Protein AF-0000000087617728 (afdb_homodimer)

Organism: Neolamprologus brichardi (NCBI:txid32507)

Secondary structure (DSSP, 8-state):
-----EEE-GGGGB-TTT-SB-SSEEE-TTS-EEEHHHHHHHHHHHGGGT-EE-TTT--EESSPPPP-B-HHHHHHHHHHHHHHHHHHHHH-/-----EEE-GGGGB-TTT-SB-SSEEE-TTS-EEEHHHHHHHHHHHGGGT--B-TTT--B-SSPPPP-B-HHHHHHHHHHHHHHHHHHHHH-

Structure (mmCIF, N/CA/C/O backbone):
data_AF-0000000087617728-model_v1
#
loop_
_entity.id
_entity.type
_entity.pdbx_description
1 polymer 'RING-type domain-containing protein'
#
loop_
_atom_site.group_PDB
_atom_site.id
_atom_site.type_symbol
_atom_site.label_atom_id
_atom_site.label_alt_id
_atom_site.label_comp_id
_atom_site.label_asym_id
_atom_site.label_entity_id
_atom_site.label_seq_id
_atom_site.pdbx_PDB_ins_code
_atom_site.Cartn_x
_atom_site.Cartn_y
_atom_site.Cartn_z
_atom_site.occupancy
_atom_site.B_iso_or_equiv
_atom_site.auth_seq_id
_atom_site.auth_comp_id
_atom_site.auth_asym_id
_atom_site.auth_atom_id
_atom_site.pdbx_PDB_model_num
ATOM 1 N N . MET A 1 1 ? 15.312 21.703 10.016 1 32.84 1 MET A N 1
ATOM 2 C CA . MET A 1 1 ? 14.797 20.891 8.922 1 32.84 1 MET A CA 1
ATOM 3 C C . MET A 1 1 ? 13.273 20.844 8.945 1 32.84 1 MET A C 1
ATOM 5 O O . MET A 1 1 ? 12.672 20.516 9.977 1 32.84 1 MET A O 1
ATOM 9 N N . ALA A 1 2 ? 12.539 21.703 8.367 1 41.84 2 ALA A N 1
ATOM 10 C CA . ALA A 1 2 ? 11.109 21.969 8.477 1 41.84 2 ALA A CA 1
ATOM 11 C C . ALA A 1 2 ? 10.305 20.672 8.477 1 41.84 2 ALA A C 1
ATOM 13 O O . ALA A 1 2 ? 10.656 19.719 7.789 1 41.84 2 ALA A O 1
ATOM 14 N N . ASP A 1 3 ? 9.57 20.453 9.562 1 47.25 3 ASP A N 1
ATOM 15 C CA . ASP A 1 3 ? 8.719 19.312 9.891 1 47.25 3 ASP A CA 1
ATOM 16 C C . ASP A 1 3 ? 7.82 18.938 8.711 1 47.25 3 ASP A C 1
ATOM 18 O O . ASP A 1 3 ? 6.914 19.703 8.359 1 47.25 3 ASP A O 1
ATOM 22 N N . LYS A 1 4 ? 8.508 18.547 7.531 1 52.53 4 LYS A N 1
ATOM 23 C CA . LYS A 1 4 ? 8.016 18.172 6.207 1 52.53 4 LYS A CA 1
ATOM 24 C C . LYS A 1 4 ? 6.891 17.141 6.301 1 52.53 4 LYS A C 1
ATOM 26 O O . LYS A 1 4 ? 6.977 16.078 5.703 1 52.53 4 LYS A O 1
ATOM 31 N N . GLY A 1 5 ? 6.18 17.297 7.434 1 57.06 5 GLY A N 1
ATOM 32 C CA . GLY A 1 5 ? 5.105 16.312 7.5 1 57.06 5 GLY A CA 1
ATOM 33 C C . GLY A 1 5 ? 4.105 16.438 6.367 1 57.06 5 GLY A C 1
ATOM 34 O O . GLY A 1 5 ? 3.994 17.5 5.754 1 57.06 5 GLY A O 1
ATOM 35 N N . ILE A 1 6 ? 3.971 15.398 5.621 1 59.03 6 ILE A N 1
ATOM 36 C CA . ILE A 1 6 ? 2.934 15.328 4.594 1 59.03 6 ILE A CA 1
ATOM 37 C C . ILE A 1 6 ? 1.557 15.344 5.254 1 59.03 6 ILE A C 1
ATOM 39 O O . ILE A 1 6 ? 1.319 14.617 6.223 1 59.03 6 ILE A O 1
ATOM 43 N N . GLN A 1 7 ? 0.844 16.469 5.098 1 64.38 7 GLN A N 1
ATOM 44 C CA . GLN A 1 7 ? -0.547 16.469 5.539 1 64.38 7 GLN A 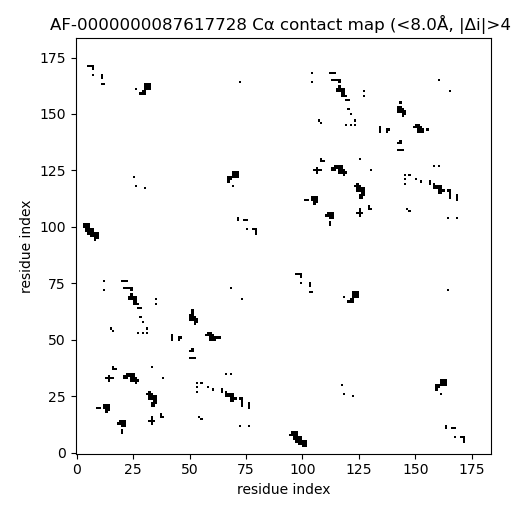CA 1
ATOM 45 C C . GLN A 1 7 ? -1.42 15.641 4.598 1 64.38 7 GLN A C 1
ATOM 47 O O . GLN A 1 7 ? -1.508 15.938 3.404 1 64.38 7 GLN A O 1
ATOM 52 N N . LEU A 1 8 ? -1.698 14.484 4.988 1 67.69 8 LEU A N 1
ATOM 53 C CA . LEU A 1 8 ? -2.531 13.656 4.125 1 67.69 8 LEU A CA 1
ATOM 54 C C . LEU A 1 8 ? -3.998 13.75 4.527 1 67.69 8 LEU A C 1
ATOM 56 O O . LEU A 1 8 ? -4.312 13.883 5.715 1 67.69 8 LEU A O 1
ATOM 60 N N . ALA A 1 9 ? -4.789 13.875 3.428 1 63.84 9 ALA A N 1
ATOM 61 C CA . ALA A 1 9 ? -6.23 13.805 3.662 1 63.84 9 ALA A CA 1
ATOM 62 C C . ALA A 1 9 ? -6.633 12.445 4.223 1 63.84 9 ALA A C 1
ATOM 64 O O . ALA A 1 9 ? -6.195 11.406 3.723 1 63.84 9 ALA A O 1
ATOM 65 N N . GLY A 1 10 ? -7.266 12.414 5.328 1 63.62 10 GLY A N 1
ATOM 66 C CA . GLY A 1 10 ? -7.73 11.227 6.023 1 63.62 10 GLY A CA 1
ATOM 67 C C . GLY A 1 10 ? -8.438 10.242 5.109 1 63.62 10 GLY A C 1
ATOM 68 O O . GLY A 1 10 ? -8.367 9.031 5.32 1 63.62 10 GLY A O 1
ATOM 69 N N . GLU A 1 11 ? -8.961 10.734 4.035 1 78.5 11 GLU A N 1
ATOM 70 C CA . GLU A 1 11 ? -9.758 9.906 3.137 1 78.5 11 GLU A CA 1
ATOM 71 C C . GLU A 1 11 ? -8.875 9.055 2.234 1 78.5 11 GLU A C 1
ATOM 73 O O . GLU A 1 11 ? -9.328 8.055 1.665 1 78.5 11 GLU A O 1
ATOM 78 N N . THR A 1 12 ? -7.672 9.344 2.295 1 87.5 12 THR A N 1
ATOM 79 C CA . THR A 1 12 ? -6.789 8.664 1.355 1 87.5 12 THR A CA 1
ATOM 80 C C . THR A 1 12 ? -6.375 7.301 1.897 1 87.5 12 THR A C 1
ATOM 82 O O . THR A 1 12 ? -6.016 6.402 1.13 1 87.5 12 THR A O 1
ATOM 85 N N . ILE A 1 13 ? -6.504 7.133 3.184 1 92.75 13 ILE A N 1
ATOM 86 C CA . ILE A 1 13 ? -6.094 5.863 3.775 1 92.75 13 ILE A CA 1
ATOM 87 C C . ILE A 1 13 ? -7.301 5.172 4.406 1 92.75 13 ILE A C 1
ATOM 89 O O . ILE A 1 13 ? -7.211 4.648 5.52 1 92.75 13 ILE A O 1
ATOM 93 N N . SER A 1 14 ? -8.367 5.207 3.703 1 95.12 14 SER A N 1
ATOM 94 C CA . SER A 1 14 ? -9.609 4.602 4.168 1 95.12 14 SER A CA 1
ATOM 95 C C . SER A 1 14 ? -9.945 3.344 3.369 1 95.12 14 SER A C 1
ATOM 97 O O . SER A 1 14 ? -9.602 3.24 2.189 1 95.12 14 SER A O 1
ATOM 99 N N . CYS A 1 15 ? -10.578 2.459 3.994 1 97.88 15 CYS A N 1
ATOM 100 C CA . CYS A 1 15 ? -11.086 1.244 3.363 1 97.88 15 CYS A CA 1
ATOM 101 C C . CYS A 1 15 ? -12.375 1.52 2.604 1 97.88 15 CYS A C 1
ATOM 103 O O . CYS A 1 15 ? -13.32 2.076 3.164 1 97.88 15 CYS A O 1
ATOM 105 N N . SER A 1 16 ? -12.477 1.027 1.42 1 97.81 16 SER A N 1
ATOM 106 C CA . SER A 1 16 ? -13.641 1.313 0.587 1 97.81 16 SER A CA 1
ATOM 107 C C . SER A 1 16 ? -14.828 0.446 0.982 1 97.81 16 SER A C 1
ATOM 109 O O . SER A 1 16 ? -15.945 0.659 0.504 1 97.81 16 SER A O 1
ATOM 111 N N . ILE A 1 17 ? -14.602 -0.5 1.818 1 98.25 17 ILE A N 1
ATOM 112 C CA . ILE A 1 17 ? -15.664 -1.412 2.217 1 98.25 17 ILE A CA 1
ATOM 113 C C . ILE A 1 17 ? -16.328 -0.905 3.496 1 98.25 17 ILE A C 1
ATOM 115 O O . ILE A 1 17 ? -17.547 -0.728 3.543 1 98.25 17 ILE A O 1
ATOM 119 N N . CYS A 1 18 ? -15.555 -0.646 4.504 1 98.19 18 CYS A N 1
ATOM 120 C CA . CYS A 1 18 ? -16.125 -0.233 5.781 1 98.19 18 CYS A CA 1
ATOM 121 C C . CYS A 1 18 ? -16.125 1.285 5.914 1 98.19 18 CYS A C 1
ATOM 123 O O . CYS A 1 18 ? -16.781 1.836 6.801 1 98.19 18 CYS A O 1
ATOM 125 N N . LEU A 1 19 ? -15.312 1.982 5.219 1 96.5 19 LEU A N 1
ATOM 126 C CA . LEU A 1 19 ? -15.227 3.436 5.113 1 96.5 19 LEU A CA 1
ATOM 127 C C . LEU A 1 19 ? -14.516 4.027 6.324 1 96.5 19 LEU A C 1
ATOM 129 O O . LEU A 1 19 ? -14.539 5.242 6.531 1 96.5 19 LEU A O 1
ATOM 133 N N . ASP A 1 20 ? -13.82 3.221 7.074 1 95.38 20 ASP A N 1
ATOM 134 C CA . ASP A 1 20 ? -12.945 3.656 8.156 1 95.38 20 ASP A CA 1
ATOM 135 C C . ASP A 1 20 ? -11.484 3.656 7.719 1 95.38 20 ASP A C 1
ATOM 137 O O . ASP A 1 20 ? -11.164 3.229 6.609 1 95.38 20 ASP A O 1
ATOM 141 N N . PHE A 1 21 ? -10.664 4.16 8.648 1 93.56 21 PHE A N 1
ATOM 142 C CA . PHE A 1 21 ? -9.227 4.023 8.406 1 93.56 21 PHE A CA 1
ATOM 143 C C . PHE A 1 21 ? -8.828 2.553 8.359 1 93.56 21 PHE A C 1
ATOM 145 O O . PHE A 1 21 ? -9.375 1.731 9.102 1 93.56 21 PHE A O 1
ATOM 152 N N . LEU A 1 22 ? -7.875 2.309 7.543 1 97 22 LEU A N 1
ATOM 153 C CA . LEU A 1 22 ? -7.438 0.935 7.328 1 97 22 LEU A CA 1
ATOM 154 C C . LEU A 1 22 ? -7.039 0.276 8.641 1 97 22 LEU A C 1
ATOM 156 O O . LEU A 1 22 ? -6.355 0.889 9.469 1 97 22 LEU A O 1
ATOM 160 N N . LYS A 1 23 ? -7.523 -0.957 8.828 1 97.62 23 LYS A N 1
ATOM 161 C CA . LYS A 1 23 ? -7.109 -1.827 9.922 1 97.62 23 LYS A CA 1
ATOM 162 C C . LYS A 1 23 ? -6.445 -3.096 9.398 1 97.62 23 LYS A C 1
ATOM 164 O O . LYS A 1 23 ? -7.059 -3.863 8.656 1 97.62 23 LYS A O 1
ATOM 169 N N . ASP A 1 24 ? -5.168 -3.232 9.781 1 98.44 24 ASP A N 1
ATOM 170 C CA . ASP A 1 24 ? -4.398 -4.355 9.25 1 98.44 24 ASP A CA 1
ATOM 171 C C . ASP A 1 24 ? -4.465 -4.398 7.727 1 98.44 24 ASP A C 1
ATOM 173 O O . ASP A 1 24 ? -4.98 -5.355 7.148 1 98.44 24 ASP A O 1
ATOM 177 N N . PRO A 1 25 ? -3.924 -3.396 7.125 1 98.81 25 PRO A N 1
ATOM 178 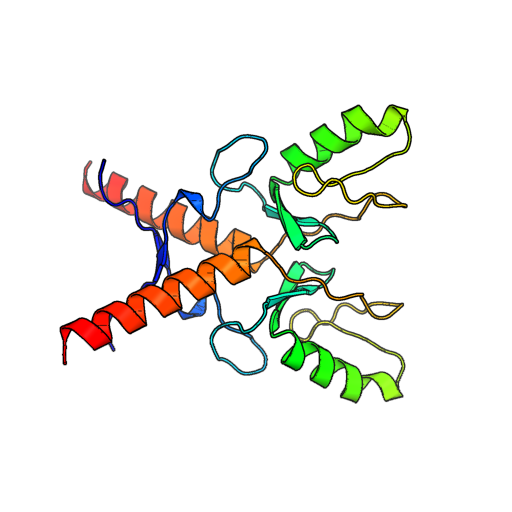C CA . PRO A 1 25 ? -4.156 -3.211 5.691 1 98.81 25 PRO A CA 1
ATOM 179 C C . PRO A 1 25 ? -3.473 -4.281 4.84 1 98.81 25 PRO A C 1
ATOM 181 O O . PRO A 1 25 ? -2.357 -4.703 5.152 1 98.81 25 PRO A O 1
ATOM 184 N N . VAL A 1 26 ? -4.148 -4.707 3.762 1 98.94 26 VAL A N 1
ATOM 185 C CA . VAL A 1 26 ? -3.629 -5.609 2.74 1 98.94 26 VAL A CA 1
ATOM 186 C C . VAL A 1 26 ? -3.881 -5.023 1.353 1 98.94 26 VAL A C 1
ATOM 188 O O . VAL A 1 26 ? -4.84 -4.273 1.154 1 98.94 26 VAL A O 1
ATOM 191 N N . THR A 1 27 ? -2.971 -5.297 0.457 1 98.81 27 THR A N 1
ATOM 192 C CA . THR A 1 27 ? -3.117 -4.934 -0.948 1 98.81 27 THR A CA 1
ATOM 193 C C . THR A 1 27 ? -3.291 -6.176 -1.814 1 98.81 27 THR A C 1
ATOM 195 O O . THR A 1 27 ? -2.502 -7.121 -1.722 1 98.81 27 THR A O 1
ATOM 198 N N . ILE A 1 28 ? -4.328 -6.164 -2.598 1 98.56 28 ILE A N 1
ATOM 199 C CA . ILE A 1 28 ? -4.594 -7.355 -3.398 1 98.56 28 ILE A CA 1
ATOM 200 C C . ILE A 1 28 ? -3.957 -7.199 -4.777 1 98.56 28 ILE A C 1
ATOM 202 O O . ILE A 1 28 ? -3.453 -6.129 -5.121 1 98.56 28 ILE A O 1
ATOM 206 N N . PRO A 1 29 ? -3.951 -8.18 -5.625 1 97.69 29 PRO A N 1
ATOM 207 C CA . PRO A 1 29 ? -3.07 -8.227 -6.797 1 97.69 29 PRO A CA 1
ATOM 208 C C . PRO A 1 29 ? -3.369 -7.113 -7.801 1 97.69 29 PRO A C 1
ATOM 210 O O . PRO A 1 29 ? -2.498 -6.734 -8.586 1 97.69 29 PRO A O 1
ATOM 213 N N . CYS A 1 30 ? -4.531 -6.543 -7.754 1 98.44 30 CYS A N 1
ATOM 214 C CA . CYS A 1 30 ? -4.863 -5.48 -8.695 1 98.44 30 CYS A CA 1
ATOM 215 C C . CYS A 1 30 ? -4.312 -4.141 -8.219 1 98.44 30 CYS A C 1
ATOM 217 O O . CYS A 1 30 ? -4.375 -3.146 -8.953 1 98.44 30 CYS A O 1
ATOM 219 N N . GLY A 1 31 ? -3.855 -4.059 -6.953 1 98.69 31 GLY A N 1
ATOM 220 C CA . GLY A 1 31 ? -3.246 -2.832 -6.469 1 98.69 31 GLY A CA 1
ATOM 221 C C . GLY A 1 31 ? -4.117 -2.088 -5.473 1 98.69 31 GLY A C 1
ATOM 222 O O . GLY A 1 31 ? -3.656 -1.147 -4.82 1 98.69 31 GLY A O 1
ATOM 223 N N . HIS A 1 32 ? -5.352 -2.494 -5.242 1 98.69 32 HIS A N 1
ATOM 224 C CA . HIS A 1 32 ? -6.234 -1.856 -4.27 1 98.69 32 HIS A CA 1
ATOM 225 C C . HIS A 1 32 ? -6.016 -2.426 -2.871 1 98.69 32 HIS A C 1
ATOM 227 O O . HIS A 1 32 ? -5.684 -3.602 -2.721 1 98.69 32 HIS A O 1
ATOM 233 N N . SER A 1 33 ? -6.273 -1.602 -1.847 1 98.75 33 SER A N 1
ATOM 234 C CA . SER A 1 33 ? -6.012 -1.997 -0.467 1 98.75 33 SER A CA 1
ATOM 235 C C . SER A 1 33 ? -7.277 -1.934 0.378 1 98.75 33 SER A C 1
ATOM 237 O O . SER A 1 33 ? -8.125 -1.066 0.167 1 98.75 33 SER A O 1
ATOM 239 N N . TYR A 1 34 ? -7.355 -2.805 1.317 1 98.81 34 TYR A N 1
ATOM 240 C CA . TYR A 1 34 ? -8.492 -2.945 2.223 1 98.81 34 TYR A CA 1
ATOM 241 C C . TYR A 1 34 ? -8.031 -3.383 3.609 1 98.81 34 TYR A C 1
ATOM 243 O O . TYR A 1 34 ? -6.891 -3.824 3.781 1 98.81 34 TYR A O 1
ATOM 251 N N . CYS A 1 35 ? -8.961 -3.25 4.559 1 98.81 35 CYS A N 1
ATOM 252 C CA . CYS A 1 35 ? -8.758 -4.012 5.785 1 98.81 35 CYS A CA 1
ATOM 253 C C . CYS A 1 35 ? -8.695 -5.508 5.492 1 98.81 35 CYS A C 1
ATOM 255 O O . CYS A 1 35 ? -9.438 -6.012 4.652 1 98.81 35 CYS A O 1
ATOM 257 N N . ARG A 1 36 ? -7.898 -6.137 6.223 1 98.88 36 ARG A N 1
ATOM 258 C CA . ARG A 1 36 ? -7.801 -7.582 6.051 1 98.88 36 ARG A CA 1
ATOM 259 C C . ARG A 1 36 ? -9.164 -8.25 6.23 1 98.88 36 ARG A C 1
ATOM 261 O O . ARG A 1 36 ? -9.602 -9.023 5.379 1 98.88 36 ARG A O 1
ATOM 268 N N . ASN A 1 37 ? -9.812 -7.918 7.246 1 98.75 37 ASN A N 1
ATOM 269 C CA . ASN A 1 37 ? -11.07 -8.594 7.559 1 98.75 37 ASN A CA 1
ATOM 270 C C . ASN A 1 37 ? -12.172 -8.195 6.578 1 98.75 37 ASN A C 1
ATOM 272 O O . ASN A 1 37 ? -13.047 -9.008 6.258 1 98.75 37 ASN A O 1
ATOM 276 N N . CYS A 1 38 ? -12.195 -7.004 6.109 1 98.69 38 CYS A N 1
ATOM 277 C CA . CYS A 1 38 ? -13.195 -6.559 5.148 1 98.69 38 CYS A CA 1
ATOM 278 C C . CYS A 1 38 ? -13.102 -7.348 3.852 1 98.69 38 CYS A C 1
ATOM 280 O O . CYS A 1 38 ? -14.109 -7.863 3.357 1 98.69 38 CYS A O 1
ATOM 282 N N . ILE A 1 39 ? -11.914 -7.496 3.326 1 98.56 39 ILE A N 1
ATOM 283 C CA . ILE A 1 39 ? -11.773 -8.18 2.045 1 98.56 39 ILE A CA 1
ATOM 284 C C . ILE A 1 39 ? -12 -9.68 2.229 1 98.56 39 ILE A C 1
ATOM 286 O O . ILE A 1 39 ? -12.547 -10.344 1.344 1 98.56 39 ILE A O 1
ATOM 290 N N . LYS A 1 40 ? -11.562 -10.195 3.324 1 97.81 40 LYS A N 1
ATOM 291 C CA . LYS A 1 40 ? -11.828 -11.602 3.607 1 97.81 40 LYS A CA 1
ATOM 292 C C . LYS A 1 40 ? -13.336 -11.875 3.629 1 97.81 40 LYS A C 1
ATOM 294 O O . LYS A 1 40 ? -13.805 -12.82 2.994 1 97.81 40 LYS A O 1
ATOM 299 N N . SER A 1 41 ? -14.055 -11.047 4.355 1 96.75 41 SER A N 1
ATOM 300 C CA . SER A 1 41 ? -15.5 -11.211 4.457 1 96.75 41 SER A CA 1
ATOM 301 C C . SER A 1 41 ? -16.172 -11.062 3.096 1 96.75 41 SER A C 1
ATOM 303 O O . SER A 1 41 ? -17.078 -11.82 2.762 1 96.75 41 SER A O 1
ATOM 305 N N . PHE A 1 42 ? -15.75 -10.062 2.381 1 97.25 42 PHE A N 1
ATOM 306 C CA . PHE A 1 42 ? -16.297 -9.828 1.046 1 97.25 42 PHE A CA 1
ATOM 307 C C . PHE A 1 42 ? -16.125 -11.062 0.172 1 97.25 42 PHE A C 1
ATOM 309 O O . PHE A 1 42 ? -17.078 -11.516 -0.466 1 97.25 42 PHE A O 1
ATOM 316 N N . TRP A 1 43 ? -14.938 -11.688 0.149 1 96.88 43 TRP A N 1
ATOM 317 C CA . TRP A 1 43 ? -14.633 -12.852 -0.674 1 96.88 43 TRP A CA 1
ATOM 318 C C . TRP A 1 43 ? -15.359 -14.094 -0.153 1 96.88 43 TRP A C 1
ATOM 320 O O . TRP A 1 43 ? -15.727 -14.977 -0.93 1 96.88 43 TRP A O 1
ATOM 330 N N . ASP A 1 44 ? -15.484 -14.219 1.16 1 94.88 44 ASP A N 1
ATOM 331 C CA . ASP A 1 44 ? -16.219 -15.344 1.741 1 94.88 44 ASP A CA 1
ATOM 332 C C . ASP A 1 44 ? -17.656 -15.367 1.256 1 94.88 44 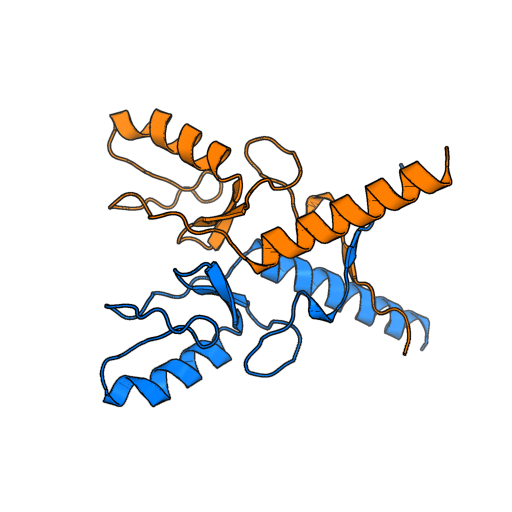ASP A C 1
ATOM 334 O O . ASP A 1 44 ? -18.234 -16.438 1.019 1 94.88 44 ASP A O 1
ATOM 338 N N . GLU A 1 45 ? -18.203 -14.234 1.034 1 90.31 45 GLU A N 1
ATOM 339 C CA . GLU A 1 45 ? -19.562 -14.117 0.537 1 90.31 45 GLU A CA 1
ATOM 340 C C . GLU A 1 45 ? -19.656 -14.492 -0.939 1 90.31 45 GLU A C 1
ATOM 342 O O . GLU A 1 45 ? -20.625 -15.133 -1.366 1 90.31 45 GLU A O 1
ATOM 347 N N . GLU A 1 46 ? -18.594 -14.227 -1.681 1 82.88 46 GLU A N 1
ATOM 348 C CA . GLU A 1 46 ? -18.531 -14.523 -3.109 1 82.88 46 GLU A CA 1
ATOM 349 C C . GLU A 1 46 ? -18.172 -15.984 -3.355 1 82.88 46 GLU A C 1
ATOM 351 O O . GLU A 1 46 ? -18.484 -16.547 -4.41 1 82.88 46 GLU A O 1
ATOM 356 N N . ASP A 1 47 ? -17.359 -16.531 -2.494 1 70.88 47 ASP A N 1
ATOM 357 C CA . ASP A 1 47 ? -16.766 -17.859 -2.619 1 70.88 47 ASP A CA 1
ATOM 358 C C . ASP A 1 47 ? -17.812 -18.891 -3.078 1 70.88 47 ASP A C 1
ATOM 360 O O . ASP A 1 47 ? -17.484 -19.844 -3.785 1 70.88 47 ASP A O 1
ATOM 364 N N . ARG A 1 48 ? -18.953 -18.719 -2.836 1 69.12 48 ARG A N 1
ATOM 365 C CA . ARG A 1 48 ? -19.969 -19.672 -3.295 1 69.12 48 ARG A CA 1
ATOM 366 C C . ARG A 1 48 ? -19.906 -19.844 -4.809 1 69.12 48 ARG A C 1
ATOM 368 O O . ARG A 1 48 ? -20.219 -20.906 -5.332 1 69.12 48 ARG A O 1
ATOM 375 N N . LYS A 1 49 ? -19.328 -18.938 -5.473 1 70.38 49 LYS A N 1
ATOM 376 C CA . LYS A 1 49 ? -19.25 -18.938 -6.93 1 70.38 49 LYS A CA 1
ATOM 377 C C . LYS A 1 49 ? -17.844 -19.25 -7.418 1 70.38 49 LYS A C 1
ATOM 379 O O . LYS A 1 49 ? -17.594 -19.312 -8.625 1 70.38 49 LYS A O 1
ATOM 384 N N . GLY A 1 50 ? -16.969 -19.359 -6.363 1 76.94 50 GLY A N 1
ATOM 385 C CA . GLY A 1 50 ? -15.586 -19.641 -6.719 1 76.94 50 GLY A CA 1
ATOM 386 C C . GLY A 1 50 ? -14.859 -18.438 -7.285 1 76.94 50 GLY A C 1
ATOM 387 O O . GLY A 1 50 ? -13.805 -18.578 -7.91 1 76.94 50 GLY A O 1
ATOM 388 N N . ILE A 1 51 ? -15.539 -17.375 -7.16 1 86.12 51 ILE A N 1
ATOM 389 C CA . ILE A 1 51 ? -14.938 -16.172 -7.734 1 86.12 51 ILE A CA 1
ATOM 390 C C . ILE A 1 51 ? -14.453 -15.25 -6.617 1 86.12 51 ILE A C 1
ATOM 392 O O . ILE A 1 51 ? -15.102 -15.133 -5.578 1 86.12 51 ILE A O 1
ATOM 396 N N . HIS A 1 52 ? -13.266 -14.672 -6.656 1 95.38 52 HIS A N 1
ATOM 397 C CA . HIS A 1 52 ? -12.703 -13.625 -5.816 1 95.38 52 HIS A CA 1
ATOM 398 C C . HIS A 1 52 ? -12.336 -12.398 -6.641 1 95.38 52 HIS A C 1
ATOM 400 O O . HIS A 1 52 ? -11.422 -12.445 -7.469 1 95.38 52 HIS A O 1
ATOM 406 N N . SER A 1 53 ? -13.117 -11.297 -6.398 1 96.81 53 SER A N 1
ATOM 407 C CA . SER A 1 53 ? -12.914 -10.102 -7.215 1 96.81 53 SER A CA 1
ATOM 408 C C . SER A 1 53 ? -12.57 -8.898 -6.352 1 96.81 53 SER A C 1
ATOM 410 O O . SER A 1 53 ? -12.805 -8.906 -5.141 1 96.81 53 SER A O 1
ATOM 412 N N . CYS A 1 54 ? -11.969 -7.973 -6.906 1 98.31 54 CYS A N 1
ATOM 413 C CA . CYS A 1 54 ? -11.727 -6.707 -6.223 1 98.31 54 CYS A CA 1
ATOM 414 C C . CYS A 1 54 ? -13.008 -5.895 -6.098 1 98.31 54 CYS A C 1
ATOM 416 O O . CYS A 1 54 ? -13.695 -5.652 -7.094 1 98.31 54 CYS A O 1
ATOM 418 N N . PRO A 1 55 ? -13.328 -5.367 -5.004 1 98.06 55 PRO A N 1
ATOM 419 C CA . PRO A 1 55 ? -14.539 -4.574 -4.801 1 98.06 55 PRO A CA 1
ATOM 420 C C . PRO A 1 55 ? -14.547 -3.283 -5.617 1 98.06 55 PRO A C 1
ATOM 422 O O . PRO A 1 55 ? -15.617 -2.752 -5.934 1 98.06 55 PRO A O 1
ATOM 425 N N . GLN A 1 56 ? -13.383 -2.891 -5.949 1 98.38 56 GLN A N 1
ATOM 426 C CA . GLN A 1 56 ? -13.32 -1.576 -6.578 1 98.38 56 GLN A CA 1
ATOM 427 C C . GLN A 1 56 ? -13.234 -1.699 -8.102 1 98.38 56 GLN A C 1
ATOM 429 O O . GLN A 1 56 ? -14.008 -1.062 -8.82 1 98.38 56 GLN A O 1
ATOM 434 N N . CYS A 1 57 ? -12.383 -2.518 -8.672 1 98.31 57 CYS A N 1
ATOM 435 C CA . CYS A 1 57 ? -12.172 -2.549 -10.117 1 98.31 57 CYS A CA 1
ATOM 436 C C . CYS A 1 57 ? -12.797 -3.793 -10.734 1 98.31 57 CYS A C 1
ATOM 438 O O . CYS A 1 57 ? -12.883 -3.908 -11.961 1 98.31 57 CYS A O 1
ATOM 440 N N . ARG A 1 58 ? -13.125 -4.832 -9.938 1 97.25 58 ARG A N 1
ATOM 441 C CA . ARG A 1 58 ? -13.875 -6.035 -10.289 1 97.25 58 ARG A CA 1
ATOM 442 C C . ARG A 1 58 ? -12.977 -7.062 -10.969 1 97.25 58 ARG A C 1
ATOM 444 O O . ARG A 1 58 ? -13.461 -8.07 -11.484 1 97.25 58 ARG A O 1
ATOM 451 N N . LYS A 1 59 ? -11.688 -6.789 -11.039 1 97.56 59 LYS A N 1
ATOM 452 C CA . LYS A 1 59 ? -10.781 -7.832 -11.508 1 97.56 59 LYS A CA 1
ATOM 453 C C . LYS A 1 59 ? -10.922 -9.102 -10.68 1 97.56 59 LYS A C 1
ATOM 455 O O . LYS A 1 59 ? -11.016 -9.039 -9.453 1 97.56 59 LYS A O 1
ATOM 460 N N . THR A 1 60 ? -10.844 -10.273 -11.391 1 95.81 60 THR A N 1
ATOM 461 C CA . THR A 1 60 ? -11.008 -11.555 -10.711 1 95.81 60 THR A CA 1
ATOM 462 C C . THR A 1 60 ? -9.656 -12.219 -10.477 1 95.81 60 THR A C 1
ATOM 464 O O . THR A 1 60 ? -8.703 -11.969 -11.211 1 95.81 60 THR A O 1
ATOM 467 N N . PHE A 1 61 ? -9.633 -12.977 -9.414 1 94.69 61 PHE A N 1
ATOM 468 C CA . PHE A 1 61 ? -8.406 -13.664 -9.016 1 94.69 61 PHE A CA 1
ATOM 469 C C . PHE A 1 61 ? -8.672 -15.148 -8.781 1 94.69 61 PHE A C 1
ATOM 471 O O . PHE A 1 61 ? -9.578 -15.508 -8.031 1 94.69 61 PHE A O 1
ATOM 478 N N . THR A 1 62 ? -7.902 -15.969 -9.469 1 92 62 THR A N 1
ATOM 479 C CA . THR A 1 62 ? -7.922 -17.422 -9.273 1 92 62 THR A CA 1
ATOM 480 C C . THR A 1 62 ? -6.504 -17.969 -9.18 1 92 62 THR A C 1
ATOM 482 O O . THR A 1 62 ? -5.688 -17.75 -10.086 1 92 62 THR A O 1
ATOM 485 N N . PRO A 1 63 ? -6.047 -18.609 -8.109 1 92.25 63 PRO A N 1
ATOM 486 C CA . PRO A 1 63 ? -6.809 -18.875 -6.891 1 92.25 63 PRO A CA 1
ATOM 487 C C . PRO A 1 63 ? -6.969 -17.656 -6.004 1 92.25 63 PRO A C 1
ATOM 489 O O . PRO A 1 63 ? -6.5 -16.562 -6.355 1 92.25 63 PRO A O 1
ATOM 492 N N . ARG A 1 64 ? -7.691 -17.781 -4.875 1 94.56 64 ARG A N 1
ATOM 493 C CA . ARG A 1 64 ? -7.812 -16.734 -3.865 1 94.56 64 ARG A CA 1
ATOM 494 C C . ARG A 1 64 ? -6.445 -16.219 -3.443 1 94.56 64 ARG A C 1
ATOM 496 O O . ARG A 1 64 ? -5.562 -17 -3.08 1 94.56 64 ARG A O 1
ATOM 503 N N . PRO A 1 65 ? -6.305 -14.969 -3.492 1 95.88 65 PRO A N 1
ATOM 504 C CA . PRO A 1 65 ? -4.996 -14.43 -3.117 1 95.88 65 PRO A CA 1
ATOM 505 C C . PRO A 1 65 ? -4.66 -14.664 -1.646 1 95.88 65 PRO A C 1
ATOM 507 O O . PRO A 1 65 ? -5.543 -14.586 -0.788 1 95.88 65 PRO A O 1
ATOM 510 N N . VAL A 1 66 ? -3.379 -14.938 -1.462 1 96.06 66 VAL A N 1
ATOM 511 C CA . VAL A 1 66 ? -2.852 -14.93 -0.102 1 96.06 66 VAL A CA 1
ATOM 512 C C . VAL A 1 66 ? -2.658 -13.48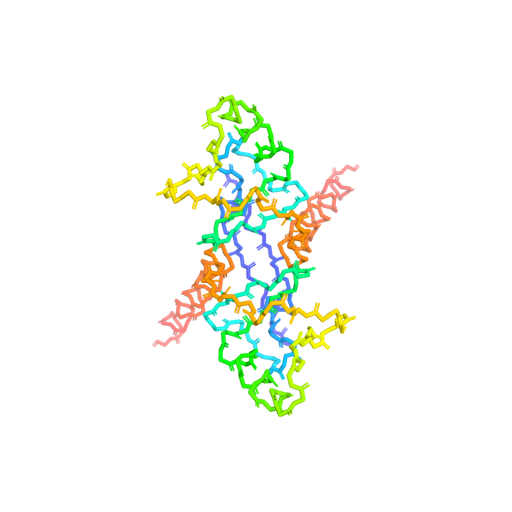4 0.365 1 96.06 66 VAL A C 1
ATOM 514 O O . VAL A 1 66 ? -2.09 -12.664 -0.357 1 96.06 66 VAL A O 1
ATOM 517 N N . LEU A 1 67 ? -3.15 -13.211 1.531 1 98 67 LEU A N 1
ATOM 518 C CA . LEU A 1 67 ? -3.115 -11.844 2.039 1 98 67 LEU A CA 1
ATOM 519 C C . LEU A 1 67 ? -1.947 -11.656 3 1 98 67 LEU A C 1
ATOM 521 O O . LEU A 1 67 ? -1.832 -12.375 3.996 1 98 67 LEU A O 1
ATOM 525 N N . GLU A 1 68 ? -1.092 -10.75 2.656 1 98.56 68 GLU A N 1
ATOM 526 C CA . GLU A 1 68 ? -0.022 -10.297 3.539 1 98.56 68 GLU A CA 1
ATOM 527 C C . GLU A 1 68 ? -0.205 -8.828 3.92 1 98.56 68 GLU A C 1
ATOM 529 O O . GLU A 1 68 ? -0.697 -8.031 3.119 1 98.56 68 GLU A O 1
ATOM 534 N N . LYS A 1 69 ? 0.191 -8.578 5.148 1 98.81 69 LYS A N 1
ATOM 535 C CA . LYS A 1 69 ? 0.102 -7.203 5.629 1 98.81 69 LYS A CA 1
ATOM 536 C C . LYS A 1 69 ? 0.883 -6.254 4.727 1 98.81 69 LYS A C 1
ATOM 538 O O . LYS A 1 69 ? 2.02 -6.543 4.348 1 98.81 69 LYS A O 1
ATOM 543 N N . ASN A 1 70 ? 0.253 -5.172 4.293 1 98.75 70 ASN A N 1
ATOM 544 C CA . ASN A 1 70 ? 0.975 -4.07 3.662 1 98.75 70 ASN A CA 1
ATOM 545 C C . ASN A 1 70 ? 1.743 -3.244 4.691 1 98.75 70 ASN A C 1
ATOM 547 O O . ASN A 1 70 ? 1.161 -2.4 5.375 1 98.75 70 ASN A O 1
ATOM 551 N N . ILE A 1 71 ? 2.951 -3.377 4.742 1 98.38 71 ILE A N 1
ATOM 552 C CA . ILE A 1 71 ? 3.766 -2.902 5.855 1 98.38 71 ILE A CA 1
ATOM 553 C C . ILE A 1 71 ? 3.766 -1.375 5.879 1 98.38 71 ILE A C 1
ATOM 555 O O . ILE A 1 71 ? 3.609 -0.764 6.938 1 98.38 71 ILE A O 1
ATOM 559 N N . MET A 1 72 ? 3.896 -0.753 4.762 1 97.31 72 MET A N 1
ATOM 560 C CA . MET A 1 72 ? 3.982 0.704 4.703 1 97.31 72 MET A CA 1
ATOM 561 C C . MET A 1 72 ? 2.646 1.342 5.066 1 97.31 72 MET A C 1
ATOM 563 O O . MET A 1 72 ? 2.604 2.311 5.828 1 97.31 72 MET A O 1
ATOM 567 N N . LEU A 1 73 ? 1.561 0.81 4.574 1 96.12 73 LEU A N 1
ATOM 568 C CA . LEU A 1 73 ? 0.25 1.352 4.918 1 96.12 73 LEU A CA 1
ATOM 569 C C . LEU A 1 73 ? -0.044 1.168 6.402 1 96.12 73 LEU A C 1
ATOM 571 O O . LEU A 1 73 ? -0.645 2.041 7.031 1 96.12 73 LEU A O 1
ATOM 575 N N . ALA A 1 74 ? 0.329 0.05 6.914 1 96.56 74 ALA A N 1
ATOM 576 C CA . ALA A 1 74 ? 0.146 -0.19 8.344 1 96.56 74 ALA A CA 1
ATOM 577 C C . ALA A 1 74 ? 0.893 0.851 9.172 1 96.56 74 ALA A C 1
ATOM 579 O O . ALA A 1 74 ? 0.359 1.368 10.156 1 96.56 74 ALA A O 1
ATOM 580 N N . ALA A 1 75 ? 2.078 1.139 8.758 1 94.38 75 ALA A N 1
ATOM 581 C CA . ALA A 1 75 ? 2.885 2.127 9.469 1 94.38 75 ALA A CA 1
ATOM 582 C C . ALA A 1 75 ? 2.244 3.51 9.406 1 94.38 75 ALA A C 1
ATOM 584 O O . ALA A 1 75 ? 2.252 4.254 10.383 1 94.38 75 ALA A O 1
ATOM 585 N N . LEU A 1 76 ? 1.734 3.824 8.289 1 91.56 76 LEU A N 1
ATOM 586 C CA . LEU A 1 76 ? 1.096 5.121 8.102 1 91.56 76 LEU A CA 1
ATOM 587 C C . LEU A 1 76 ? -0.125 5.266 9 1 91.56 76 LEU A C 1
ATOM 589 O O . LEU A 1 76 ? -0.317 6.309 9.633 1 91.56 76 LEU A O 1
ATOM 593 N N . VAL A 1 77 ? -0.896 4.25 9.055 1 91.56 77 VAL A N 1
ATOM 594 C CA . VAL A 1 77 ? -2.092 4.281 9.891 1 91.56 77 VAL A CA 1
ATOM 595 C C . VAL A 1 77 ? -1.689 4.383 11.359 1 91.56 77 VAL A C 1
ATOM 597 O O . VAL A 1 77 ? -2.316 5.109 12.133 1 91.56 77 VAL A O 1
ATOM 600 N N . GLU A 1 78 ? -0.712 3.672 11.672 1 90.94 78 GLU A N 1
ATOM 601 C CA . GLU A 1 78 ? -0.236 3.691 13.055 1 90.94 78 GLU A CA 1
ATOM 602 C C . GLU A 1 78 ? 0.261 5.082 13.445 1 90.94 78 GLU A C 1
ATOM 604 O O . GLU A 1 78 ? 0.033 5.531 14.57 1 90.94 78 GLU A O 1
ATOM 609 N N . GLN A 1 79 ? 0.943 5.684 12.609 1 87.19 79 GLN A N 1
ATOM 610 C CA . GLN A 1 79 ? 1.423 7.039 12.867 1 87.19 79 GLN A CA 1
ATOM 611 C C . GLN A 1 79 ? 0.26 7.996 13.117 1 87.19 79 GLN A C 1
ATOM 613 O O . GLN A 1 79 ? 0.324 8.836 14.016 1 87.19 79 GLN A O 1
ATOM 618 N N . ARG A 1 80 ? -0.732 7.852 12.367 1 82.62 80 ARG A N 1
ATOM 619 C CA . ARG A 1 80 ? -1.92 8.68 12.539 1 82.62 80 ARG A CA 1
ATOM 620 C C . ARG A 1 80 ? -2.582 8.422 13.883 1 82.62 80 ARG A C 1
ATOM 622 O O . ARG A 1 80 ? -2.971 9.359 14.586 1 82.62 80 ARG A O 1
ATOM 629 N N . THR A 1 81 ? -2.695 7.23 14.203 1 83.75 81 THR A N 1
ATOM 630 C CA . THR A 1 81 ? -3.328 6.832 15.453 1 83.75 81 THR A CA 1
ATOM 631 C C . THR A 1 81 ? -2.543 7.363 16.641 1 83.75 81 THR A C 1
ATOM 633 O O . THR A 1 81 ? -3.131 7.867 17.609 1 83.75 81 THR A O 1
ATOM 636 N N . ASN A 1 82 ? -1.241 7.328 16.562 1 85.25 82 ASN A N 1
ATOM 637 C CA . ASN A 1 82 ? -0.386 7.789 17.641 1 85.25 82 ASN A CA 1
ATOM 638 C C . ASN A 1 82 ? -0.476 9.305 17.828 1 85.25 82 ASN A C 1
ATOM 640 O O . ASN A 1 82 ? -0.435 9.805 18.953 1 85.25 82 ASN A O 1
ATOM 644 N N . ARG A 1 83 ? -0.608 9.93 16.797 1 80 83 ARG A N 1
ATOM 645 C CA . ARG A 1 83 ? -0.727 11.383 16.859 1 80 83 ARG A CA 1
ATOM 646 C C . ARG A 1 83 ? -2.049 11.797 17.5 1 80 83 ARG A C 1
ATOM 648 O O . ARG A 1 83 ? -2.09 12.742 18.297 1 80 83 ARG A O 1
ATOM 655 N N . THR A 1 84 ? -3.088 11.086 17.141 1 78 84 THR A N 1
ATOM 656 C CA . THR A 1 84 ? -4.402 11.383 17.688 1 78 84 THR A CA 1
ATOM 657 C C . THR A 1 84 ? -4.438 11.094 19.188 1 78 84 THR A C 1
ATOM 659 O O . THR A 1 84 ? -5.008 11.867 19.969 1 78 84 THR A O 1
ATOM 662 N N . ILE A 1 85 ? -3.83 10.062 19.531 1 79.62 85 ILE A N 1
ATOM 663 C CA . ILE A 1 85 ? -3.756 9.695 20.938 1 79.62 85 ILE A CA 1
ATOM 664 C C . ILE A 1 85 ? -3.006 10.773 21.719 1 79.62 85 ILE A C 1
ATOM 666 O O . ILE A 1 85 ? -3.424 11.164 22.812 1 79.62 85 ILE A O 1
ATOM 670 N N . GLY A 1 86 ? -1.869 11.156 21.156 1 79.75 86 GLY A N 1
ATOM 671 C CA . GLY A 1 86 ? -1.095 12.211 21.797 1 79.75 86 GLY A CA 1
ATOM 672 C C . GLY A 1 86 ? -1.888 13.484 22.016 1 79.75 86 GLY A C 1
ATOM 673 O O . GLY A 1 86 ? -1.777 14.117 23.062 1 79.75 86 GLY A O 1
ATOM 674 N N . TYR A 1 87 ? -2.654 13.789 21.016 1 77.31 87 TYR A N 1
ATOM 675 C CA . TYR A 1 87 ? -3.469 15 21.109 1 77.31 87 TYR A CA 1
ATOM 676 C C . TYR A 1 87 ? -4.52 14.867 22.203 1 77.31 87 TYR A C 1
ATOM 678 O O . TYR A 1 87 ? -4.785 15.828 22.938 1 77.31 87 TYR A O 1
ATOM 686 N N . ILE A 1 88 ? -4.996 13.695 22.391 1 79.62 88 ILE A N 1
ATOM 687 C CA . ILE A 1 88 ? -6.031 13.453 23.391 1 79.62 88 ILE A CA 1
ATOM 688 C C . ILE A 1 88 ? -5.434 13.562 24.797 1 79.62 88 ILE A C 1
ATOM 690 O O . ILE A 1 88 ? -6.035 14.172 25.672 1 79.62 88 ILE A O 1
ATOM 694 N N . TYR A 1 89 ? -4.227 13.008 24.922 1 85.5 89 TYR A N 1
ATOM 695 C CA . TYR A 1 89 ? -3.566 13.062 26.219 1 85.5 89 TYR A CA 1
ATOM 696 C C . TYR A 1 89 ? -3.207 14.5 26.594 1 85.5 89 TYR A C 1
ATOM 698 O O . TYR A 1 89 ? -3.18 14.859 27.766 1 85.5 89 TYR A O 1
ATOM 706 N N . GLU A 1 90 ? -3.006 15.359 25.672 1 84.44 90 GLU A N 1
ATOM 707 C CA . GLU A 1 90 ? -2.666 16.75 25.938 1 84.44 90 GLU A CA 1
ATOM 708 C C . GLU A 1 90 ? -3.9 17.562 26.328 1 84.44 90 GLU A C 1
ATOM 710 O O . GLU A 1 90 ? -3.799 18.516 27.094 1 84.44 90 GLU A O 1
ATOM 715 N N . LEU A 1 91 ? -4.953 17.219 25.812 1 83.88 91 LEU A N 1
ATOM 716 C CA . LEU A 1 91 ? -6.199 17.938 26.062 1 83.88 91 LEU A CA 1
ATOM 717 C C . LEU A 1 91 ? -6.812 17.5 27.391 1 83.88 91 LEU A C 1
ATOM 719 O O . LEU A 1 91 ? -7.68 18.188 27.938 1 83.88 91 LEU A O 1
ATOM 723 N N . THR A 1 92 ? -6.488 16.438 27.906 1 77.69 92 THR A N 1
ATOM 724 C CA . THR A 1 92 ? -7.039 16 29.172 1 77.69 92 THR A CA 1
ATOM 725 C C . THR A 1 92 ? -6.051 16.25 30.312 1 77.69 92 THR A C 1
ATOM 727 O O . THR A 1 92 ? -6.457 16.531 31.438 1 77.69 92 THR A O 1
ATOM 730 N N . MET B 1 1 ? -14.844 20.859 10.711 1 33.47 1 MET B N 1
ATOM 731 C CA . MET B 1 1 ? -14.289 19.5 10.773 1 33.47 1 MET B CA 1
ATOM 732 C C . MET B 1 1 ? -12.766 19.531 10.703 1 33.47 1 MET B C 1
ATOM 734 O O . MET B 1 1 ? -12.195 20.156 9.812 1 33.47 1 MET B O 1
ATOM 738 N N . ALA B 1 2 ? -12.016 19.641 11.711 1 42.47 2 ALA B N 1
ATOM 739 C CA . ALA B 1 2 ? -10.594 19.938 11.852 1 42.47 2 ALA B CA 1
ATOM 740 C C . ALA B 1 2 ? -9.773 19.172 10.82 1 42.47 2 ALA B C 1
ATOM 742 O O . ALA B 1 2 ? -10.094 18.031 10.477 1 42.47 2 ALA B O 1
ATOM 743 N N . ASP B 1 3 ? -9.031 19.906 9.992 1 48 3 ASP B N 1
ATOM 744 C CA . ASP B 1 3 ? -8.164 19.5 8.883 1 48 3 ASP B CA 1
ATOM 745 C C . ASP B 1 3 ? -7.246 18.359 9.281 1 48 3 ASP B C 1
ATOM 747 O O . ASP B 1 3 ? -6.344 18.531 10.102 1 48 3 ASP B O 1
ATOM 751 N N . LYS B 1 4 ? -7.914 17.156 9.641 1 53.22 4 LYS B N 1
ATOM 752 C CA . LYS B 1 4 ? -7.43 15.867 10.141 1 53.22 4 LYS B CA 1
ATOM 753 C C . LYS B 1 4 ? -6.289 15.336 9.281 1 53.22 4 LYS B C 1
ATOM 755 O O . LYS B 1 4 ? -6.328 14.195 8.82 1 53.22 4 LYS B O 1
ATOM 760 N N . GLY B 1 5 ? -5.57 16.328 8.711 1 57.88 5 GLY B N 1
ATOM 761 C CA . GLY B 1 5 ? -4.48 15.812 7.906 1 57.88 5 GLY B CA 1
ATOM 762 C C . GLY B 1 5 ? -3.463 15.023 8.711 1 57.88 5 GLY B C 1
ATOM 763 O O . GLY B 1 5 ? -3.385 15.172 9.93 1 57.88 5 GLY B O 1
ATOM 764 N N . ILE B 1 6 ? -3.25 13.82 8.312 1 59.91 6 ILE B N 1
ATOM 765 C CA . ILE B 1 6 ? -2.189 13.008 8.898 1 59.91 6 ILE B CA 1
ATOM 766 C C . ILE B 1 6 ? -0.829 13.602 8.539 1 59.91 6 ILE B C 1
ATOM 768 O O . ILE B 1 6 ? -0.579 13.938 7.375 1 59.91 6 ILE B O 1
ATOM 772 N N . GLN B 1 7 ? -0.151 14.195 9.531 1 64.56 7 GLN B N 1
ATOM 773 C CA . GLN B 1 7 ? 1.233 14.586 9.289 1 64.56 7 GLN B CA 1
ATOM 774 C C . GLN B 1 7 ? 2.146 13.367 9.227 1 64.56 7 GLN B C 1
ATOM 776 O O . GLN B 1 7 ? 2.236 12.602 10.18 1 64.56 7 GLN B O 1
ATOM 781 N N . LEU B 1 8 ? 2.465 12.992 8.078 1 67.69 8 LEU B N 1
ATOM 782 C CA . LEU B 1 8 ? 3.32 11.82 7.957 1 67.69 8 LEU B CA 1
ATOM 783 C C . LEU B 1 8 ? 4.785 12.227 7.84 1 67.69 8 LEU B C 1
ATOM 785 O O . LEU B 1 8 ? 5.105 13.242 7.223 1 67.69 8 LEU B O 1
ATOM 789 N N . ALA B 1 9 ? 5.562 11.438 8.656 1 63.66 9 ALA B N 1
ATOM 790 C CA . ALA B 1 9 ? 7.004 11.586 8.477 1 63.66 9 ALA B CA 1
ATOM 791 C C . ALA B 1 9 ? 7.43 11.18 7.07 1 63.66 9 ALA B C 1
ATOM 793 O O . ALA B 1 9 ? 7 10.141 6.562 1 63.66 9 ALA B O 1
ATOM 794 N N . GLY B 1 10 ? 8.07 12.016 6.355 1 63.5 10 GLY B N 1
ATOM 795 C CA . GLY B 1 10 ? 8.555 11.812 5 1 63.5 10 GLY B CA 1
ATOM 796 C C . GLY B 1 10 ? 9.258 10.484 4.805 1 63.5 10 GLY B C 1
ATOM 797 O O . GLY B 1 10 ? 9.195 9.891 3.725 1 63.5 10 GLY B O 1
ATOM 798 N N . GLU B 1 11 ? 9.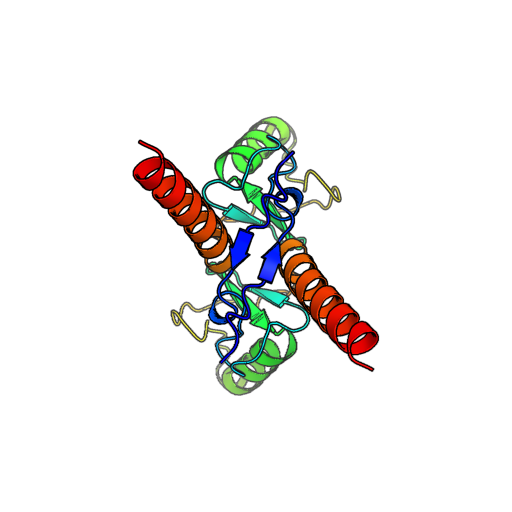758 9.945 5.867 1 78.5 11 GLU B N 1
ATOM 799 C CA . GLU B 1 11 ? 10.555 8.727 5.777 1 78.5 11 GLU B CA 1
ATOM 800 C C . GLU B 1 11 ? 9.672 7.488 5.688 1 78.5 11 GLU B C 1
ATOM 802 O O . GLU B 1 11 ? 10.133 6.418 5.281 1 78.5 11 GLU B O 1
ATOM 807 N N . THR B 1 12 ? 8.477 7.719 5.867 1 87.31 12 THR B N 1
ATOM 808 C CA . THR B 1 12 ? 7.594 6.559 5.934 1 87.31 12 THR B CA 1
ATOM 809 C C . THR B 1 12 ? 7.191 6.105 4.535 1 87.31 12 THR B C 1
ATOM 811 O O . THR B 1 12 ? 6.844 4.941 4.328 1 87.31 12 THR B O 1
ATOM 814 N N . ILE B 1 13 ? 7.316 6.992 3.586 1 92.62 13 ILE B N 1
ATOM 815 C CA . ILE B 1 13 ? 6.914 6.645 2.229 1 92.62 13 ILE B CA 1
ATOM 816 C C . ILE B 1 13 ? 8.125 6.703 1.3 1 92.62 13 ILE B C 1
ATOM 818 O O . ILE B 1 13 ? 8.047 7.238 0.193 1 92.62 13 ILE B O 1
ATOM 822 N N . SER B 1 14 ? 9.195 6.152 1.771 1 95.12 14 SER B N 1
ATOM 823 C CA . SER B 1 14 ? 10.438 6.125 1.013 1 95.12 14 SER B CA 1
ATOM 824 C C . SER B 1 14 ? 10.773 4.711 0.548 1 95.12 14 SER B C 1
ATOM 826 O O . SER B 1 14 ? 10.414 3.734 1.208 1 95.12 14 SER B O 1
ATOM 828 N N . CYS B 1 15 ? 11.422 4.633 -0.519 1 97.88 15 CYS B N 1
ATOM 829 C CA . CYS B 1 15 ? 11.93 3.375 -1.055 1 97.88 15 CYS B CA 1
ATOM 830 C C . CYS B 1 15 ? 13.227 2.969 -0.36 1 97.88 15 CYS B C 1
ATOM 832 O O . CYS B 1 15 ? 14.172 3.756 -0.292 1 97.88 15 CYS B O 1
ATOM 834 N N . SER B 1 16 ? 13.328 1.743 0.008 1 97.81 16 SER B N 1
ATOM 835 C CA . SER B 1 16 ? 14.492 1.29 0.76 1 97.81 16 SER B CA 1
ATOM 836 C C . SER B 1 16 ? 15.68 1.044 -0.161 1 97.81 16 SER B C 1
ATOM 838 O O . SER B 1 16 ? 16.797 0.811 0.307 1 97.81 16 SER B O 1
ATOM 840 N N . ILE B 1 17 ? 15.453 1.079 -1.426 1 98.25 17 ILE B N 1
ATOM 841 C CA . ILE B 1 17 ? 16.516 0.811 -2.383 1 98.25 17 ILE B CA 1
ATOM 842 C C . ILE B 1 17 ? 17.172 2.123 -2.801 1 98.25 17 ILE B C 1
ATOM 844 O O . ILE B 1 17 ? 18.391 2.273 -2.695 1 98.25 17 ILE B O 1
ATOM 848 N N . CYS B 1 18 ? 16.406 3.066 -3.242 1 98.19 18 CYS B N 1
ATOM 849 C CA . CYS B 1 18 ? 16.969 4.312 -3.738 1 98.19 18 CYS B CA 1
ATOM 850 C C . CYS B 1 18 ? 16.969 5.387 -2.656 1 98.19 18 CYS B C 1
ATOM 852 O O . CYS B 1 18 ? 17.609 6.422 -2.799 1 98.19 18 CYS B O 1
ATOM 854 N N . LEU B 1 19 ? 16.156 5.285 -1.67 1 96.5 19 LEU B N 1
ATOM 855 C CA . LEU B 1 19 ? 16.062 6.133 -0.485 1 96.5 19 LEU B CA 1
ATOM 856 C C . LEU B 1 19 ? 15.344 7.438 -0.801 1 96.5 19 LEU B C 1
ATOM 858 O O . LEU B 1 19 ? 15.359 8.375 0.003 1 96.5 19 LEU B O 1
ATOM 862 N N . ASP B 1 20 ? 14.656 7.5 -1.901 1 95.38 20 ASP B N 1
ATOM 863 C CA . ASP B 1 20 ? 13.773 8.609 -2.26 1 95.38 20 ASP B CA 1
ATOM 864 C C . ASP B 1 20 ? 12.312 8.266 -1.975 1 95.38 20 ASP B C 1
ATOM 866 O O . ASP B 1 20 ? 12 7.137 -1.594 1 95.38 20 ASP B O 1
ATOM 870 N N . PHE B 1 21 ? 11.492 9.312 -2.176 1 93.56 21 PHE B N 1
ATOM 871 C CA . PHE B 1 21 ? 10.062 9.031 -2.125 1 93.56 21 PHE B CA 1
ATOM 872 C C . PHE B 1 21 ? 9.656 8.062 -3.232 1 93.56 21 PHE B C 1
ATOM 874 O O . PHE B 1 21 ? 10.211 8.109 -4.336 1 93.56 21 PHE B O 1
ATOM 881 N N . LEU B 1 22 ? 8.711 7.281 -2.9 1 97 22 LEU B N 1
ATOM 882 C CA . LEU B 1 22 ? 8.273 6.238 -3.824 1 97 22 LEU B CA 1
ATOM 883 C C . LEU B 1 22 ? 7.879 6.836 -5.172 1 97 22 LEU B C 1
ATOM 885 O O . LEU B 1 22 ? 7.199 7.863 -5.223 1 97 22 LEU B O 1
ATOM 889 N N . LYS B 1 23 ? 8.367 6.18 -6.234 1 97.62 23 LYS B N 1
ATOM 890 C CA . LYS B 1 23 ? 7.961 6.473 -7.602 1 97.62 23 LYS B CA 1
ATOM 891 C C . LYS B 1 23 ? 7.293 5.262 -8.25 1 97.62 23 LYS B C 1
ATOM 893 O O . LYS B 1 23 ? 7.906 4.199 -8.367 1 97.62 23 LYS B O 1
ATOM 898 N N . ASP B 1 24 ? 6.016 5.465 -8.602 1 98.44 24 ASP B N 1
ATOM 899 C CA . ASP B 1 24 ? 5.246 4.344 -9.133 1 98.44 24 ASP B CA 1
ATOM 900 C C . ASP B 1 24 ? 5.312 3.141 -8.195 1 98.44 24 ASP B C 1
ATOM 902 O O . ASP B 1 24 ? 5.828 2.084 -8.57 1 98.44 24 ASP B O 1
ATOM 906 N N . PRO B 1 25 ? 4.762 3.301 -7.043 1 98.75 25 PRO B N 1
ATOM 907 C CA . PRO B 1 25 ? 4.996 2.312 -5.988 1 98.75 25 PRO B CA 1
ATOM 908 C C . PRO B 1 25 ? 4.32 0.975 -6.27 1 98.75 25 PRO B C 1
ATOM 910 O O . PRO B 1 25 ? 3.205 0.943 -6.801 1 98.75 25 PRO B O 1
ATOM 913 N N . VAL B 1 26 ? 5 -0.127 -5.91 1 98.94 26 VAL B N 1
ATOM 914 C CA . VAL B 1 26 ? 4.488 -1.491 -5.961 1 98.94 26 VAL B CA 1
ATOM 915 C C . VAL B 1 26 ? 4.738 -2.188 -4.625 1 98.94 26 VAL B C 1
ATOM 917 O O . VAL B 1 26 ? 5.691 -1.857 -3.916 1 98.94 26 VAL B O 1
ATOM 920 N N . THR B 1 27 ? 3.828 -3.059 -4.273 1 98.81 27 THR B N 1
ATOM 921 C CA . THR B 1 27 ? 3.973 -3.908 -3.098 1 98.81 27 THR B CA 1
ATOM 922 C C . THR B 1 27 ? 4.152 -5.367 -3.504 1 98.81 27 THR B C 1
ATOM 924 O O . THR B 1 27 ? 3.367 -5.898 -4.289 1 98.81 27 THR B O 1
ATOM 927 N N . ILE B 1 28 ? 5.195 -5.957 -2.992 1 98.56 28 ILE B N 1
ATOM 928 C CA . ILE B 1 28 ? 5.469 -7.332 -3.402 1 98.56 28 ILE B CA 1
ATOM 929 C C . ILE B 1 28 ? 4.836 -8.297 -2.406 1 98.56 28 ILE B C 1
ATOM 931 O O . ILE B 1 28 ? 4.328 -7.883 -1.36 1 98.56 28 ILE B O 1
ATOM 935 N N . PRO B 1 29 ? 4.828 -9.578 -2.617 1 97.69 29 PRO B N 1
ATOM 936 C CA . PRO B 1 29 ? 3.949 -10.516 -1.909 1 97.69 29 PRO B CA 1
ATOM 937 C C . PRO B 1 29 ? 4.246 -10.586 -0.413 1 97.69 29 PRO B C 1
ATOM 939 O O . PRO B 1 29 ? 3.375 -10.969 0.374 1 97.69 29 PRO B O 1
ATOM 942 N N . CYS B 1 30 ? 5.398 -10.18 -0.002 1 98.44 30 CYS B N 1
ATOM 943 C CA . CYS B 1 30 ? 5.727 -10.227 1.419 1 98.44 30 CYS B CA 1
ATOM 944 C C . CYS B 1 30 ? 5.168 -9.016 2.148 1 98.44 30 CYS B C 1
ATOM 946 O O . CYS B 1 30 ? 5.227 -8.938 3.377 1 98.44 30 CYS B O 1
ATOM 948 N N . GLY B 1 31 ? 4.715 -7.977 1.394 1 98.69 31 GLY B N 1
ATOM 949 C CA . GLY B 1 31 ? 4.102 -6.82 2.027 1 98.69 31 GLY B CA 1
ATOM 950 C C . GLY B 1 31 ? 4.969 -5.578 1.966 1 98.69 31 GLY B C 1
ATOM 951 O O . GLY B 1 31 ? 4.504 -4.477 2.27 1 98.69 31 GLY B O 1
ATOM 952 N N . HIS B 1 32 ? 6.207 -5.66 1.526 1 98.69 32 HIS B N 1
ATOM 953 C CA . HIS B 1 32 ? 7.086 -4.504 1.402 1 98.69 32 HIS B CA 1
ATOM 954 C C . HIS B 1 32 ? 6.871 -3.785 0.074 1 98.69 32 HIS B C 1
ATOM 956 O O . HIS B 1 32 ? 6.539 -4.418 -0.932 1 98.69 32 HIS B O 1
ATOM 962 N N . SER B 1 33 ? 7.129 -2.467 0.058 1 98.69 33 SER B N 1
ATOM 963 C CA . SER B 1 33 ? 6.863 -1.653 -1.125 1 98.69 33 SER B CA 1
ATOM 964 C C . SER B 1 33 ? 8.133 -0.961 -1.614 1 98.69 33 SER B C 1
ATOM 966 O O . SER B 1 33 ? 8.984 -0.577 -0.812 1 98.69 33 SER B O 1
ATOM 968 N N . TYR B 1 34 ? 8.211 -0.788 -2.893 1 98.81 34 TYR B N 1
ATOM 969 C CA . TYR B 1 34 ? 9.344 -0.174 -3.576 1 98.81 34 TYR B CA 1
ATOM 970 C C . TYR B 1 34 ? 8.883 0.614 -4.797 1 98.81 34 TYR B C 1
ATOM 972 O O . TYR B 1 34 ? 7.738 0.466 -5.246 1 98.81 34 TYR B O 1
ATOM 980 N N . CYS B 1 35 ? 9.812 1.437 -5.293 1 98.81 35 CYS B N 1
ATOM 981 C CA . CYS B 1 35 ? 9.602 1.898 -6.66 1 98.81 35 CYS B CA 1
ATOM 982 C C . CYS B 1 35 ? 9.539 0.724 -7.629 1 98.81 35 CYS B C 1
ATOM 984 O O . CYS B 1 35 ? 10.289 -0.244 -7.484 1 98.81 35 CYS B O 1
ATOM 986 N N . ARG B 1 36 ? 8.758 0.886 -8.578 1 98.88 36 ARG B N 1
ATOM 987 C CA . ARG B 1 36 ? 8.656 -0.167 -9.586 1 98.88 36 ARG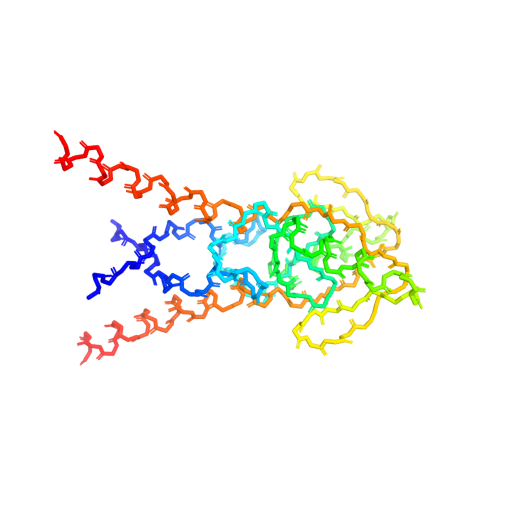 B CA 1
ATOM 988 C C . ARG B 1 36 ? 10.016 -0.449 -10.211 1 98.88 36 ARG B C 1
ATOM 990 O O . ARG B 1 36 ? 10.453 -1.6 -10.273 1 98.88 36 ARG B O 1
ATOM 997 N N . ASN B 1 37 ? 10.672 0.542 -10.609 1 98.75 37 ASN B N 1
ATOM 998 C CA . ASN B 1 37 ? 11.93 0.354 -11.328 1 98.75 37 ASN B CA 1
ATOM 999 C C . ASN B 1 37 ? 13.031 -0.149 -10.398 1 98.75 37 ASN B C 1
ATOM 1001 O O . ASN B 1 37 ? 13.906 -0.907 -10.82 1 98.75 37 ASN B O 1
ATOM 1005 N N . CYS B 1 38 ? 13.055 0.244 -9.18 1 98.69 38 CYS B N 1
ATOM 1006 C CA . CYS B 1 38 ? 14.055 -0.209 -8.219 1 98.69 38 CYS B CA 1
ATOM 1007 C C . CYS B 1 38 ? 13.961 -1.715 -8 1 98.69 38 CYS B C 1
ATOM 1009 O O . CYS B 1 38 ? 14.969 -2.422 -8.086 1 98.69 38 CYS B O 1
ATOM 1011 N N . ILE B 1 39 ? 12.781 -2.217 -7.785 1 98.5 39 ILE B N 1
ATOM 1012 C CA . ILE B 1 39 ? 12.633 -3.639 -7.496 1 98.5 39 ILE B CA 1
ATOM 1013 C C . ILE B 1 39 ? 12.867 -4.449 -8.766 1 98.5 39 ILE B C 1
ATOM 1015 O O . ILE B 1 39 ? 13.414 -5.555 -8.719 1 98.5 39 ILE B O 1
ATOM 1019 N N . LYS B 1 40 ? 12.422 -3.938 -9.859 1 97.81 40 LYS B N 1
ATOM 1020 C CA . LYS B 1 40 ? 12.695 -4.617 -11.117 1 97.81 40 LYS B CA 1
ATOM 1021 C C . LYS B 1 40 ? 14.203 -4.77 -11.344 1 97.81 40 LYS B C 1
ATOM 1023 O O . LYS B 1 40 ? 14.672 -5.859 -11.672 1 97.81 40 LYS B O 1
ATOM 1028 N N . SER B 1 41 ? 14.914 -3.684 -11.172 1 96.75 41 SER B N 1
ATOM 1029 C CA . SER B 1 41 ? 16.359 -3.703 -11.359 1 96.75 41 SER B CA 1
ATOM 1030 C C . SER B 1 41 ? 17.031 -4.656 -10.383 1 96.75 41 SER B C 1
A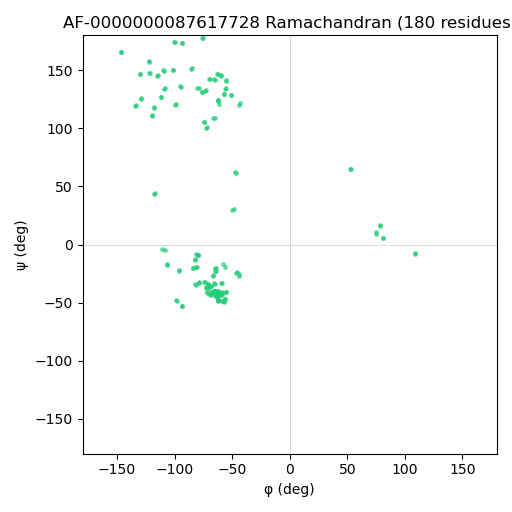TOM 1032 O O . SER B 1 41 ? 17.938 -5.398 -10.75 1 96.75 41 SER B O 1
ATOM 1034 N N . PHE B 1 42 ? 16.609 -4.578 -9.164 1 97.19 42 PHE B N 1
ATOM 1035 C CA . PHE B 1 42 ? 17.156 -5.457 -8.133 1 97.19 42 PHE B CA 1
ATOM 1036 C C . PHE B 1 42 ? 16.984 -6.918 -8.531 1 97.19 42 PHE B C 1
ATOM 1038 O O . PHE B 1 42 ? 17.938 -7.695 -8.469 1 97.19 42 PHE B O 1
ATOM 1045 N N . TRP B 1 43 ? 15.812 -7.32 -8.984 1 96.88 43 TRP B N 1
ATOM 1046 C CA . TRP B 1 43 ? 15.516 -8.695 -9.359 1 96.88 43 TRP B CA 1
ATOM 1047 C C . TRP B 1 43 ? 16.25 -9.086 -10.641 1 96.88 43 TRP B C 1
ATOM 1049 O O . TRP B 1 43 ? 16.625 -10.242 -10.82 1 96.88 43 TRP B O 1
ATOM 1059 N N . ASP B 1 44 ? 16.359 -8.141 -11.57 1 94.88 44 ASP B N 1
ATOM 1060 C CA . ASP B 1 44 ? 17.094 -8.406 -12.805 1 94.88 44 ASP B CA 1
ATOM 1061 C C . ASP B 1 44 ? 18.547 -8.781 -12.516 1 94.88 44 ASP B C 1
ATOM 1063 O O . ASP B 1 44 ? 19.125 -9.641 -13.188 1 94.88 44 ASP B O 1
ATOM 1067 N N . GLU B 1 45 ? 19.078 -8.234 -11.508 1 90.25 45 GLU B N 1
ATOM 1068 C CA . GLU B 1 45 ? 20.453 -8.531 -11.102 1 90.25 45 GLU B CA 1
ATOM 1069 C C . GLU B 1 45 ? 20.547 -9.906 -10.445 1 90.25 45 GLU B C 1
ATOM 1071 O O . GLU B 1 45 ? 21.516 -10.641 -10.672 1 90.25 45 GLU B O 1
ATOM 1076 N N . GLU B 1 46 ? 19.5 -10.305 -9.758 1 82.62 46 GLU B N 1
ATOM 1077 C CA . GLU B 1 46 ? 19.453 -11.594 -9.07 1 82.62 46 GLU B CA 1
ATOM 1078 C C . GLU B 1 46 ? 19.094 -12.719 -10.031 1 82.62 46 GLU B C 1
ATOM 1080 O O . GLU B 1 46 ? 19.422 -13.883 -9.789 1 82.62 46 GLU B O 1
ATOM 1085 N N . ASP B 1 47 ? 18.25 -12.406 -10.992 1 70.25 47 ASP B N 1
ATOM 1086 C CA . ASP B 1 47 ? 17.672 -13.367 -11.93 1 70.25 47 ASP B CA 1
ATOM 1087 C C . ASP B 1 47 ? 18.734 -14.336 -12.453 1 70.25 47 ASP B C 1
ATOM 1089 O O . ASP B 1 47 ? 18.438 -15.492 -12.742 1 70.25 47 ASP B O 1
ATOM 1093 N N . ARG B 1 48 ? 19.875 -14.008 -12.477 1 68.44 48 ARG B N 1
ATOM 1094 C CA . ARG B 1 48 ? 20.906 -14.945 -12.938 1 68.44 48 ARG B CA 1
ATOM 1095 C C . ARG B 1 48 ? 20.891 -16.219 -12.102 1 68.44 48 ARG B C 1
ATOM 1097 O O . ARG B 1 48 ? 21.219 -17.297 -12.609 1 68.44 48 ARG B O 1
ATOM 1104 N N . LYS B 1 49 ? 20.281 -16.188 -10.992 1 70 49 LYS B N 1
ATOM 1105 C CA . LYS B 1 49 ? 20.234 -17.312 -10.062 1 70 49 LYS B CA 1
ATOM 1106 C C . LYS B 1 49 ? 18.828 -17.906 -9.984 1 70 49 LYS B C 1
ATOM 1108 O O . LYS B 1 49 ? 18.609 -18.891 -9.266 1 70 49 LYS B O 1
ATOM 1113 N N . GLY B 1 50 ? 17.953 -17.188 -10.742 1 77.31 50 GLY B N 1
ATOM 1114 C CA . GLY B 1 50 ? 16.578 -17.672 -10.727 1 77.31 50 GLY B CA 1
ATOM 1115 C C . GLY B 1 50 ? 15.844 -17.344 -9.438 1 77.31 50 GLY B C 1
ATOM 1116 O O . GLY B 1 50 ? 14.797 -17.922 -9.141 1 77.31 50 GLY B O 1
ATOM 1117 N N . ILE B 1 51 ? 16.5 -16.516 -8.695 1 86.38 51 ILE B N 1
ATOM 1118 C CA . ILE B 1 51 ? 15.898 -16.203 -7.402 1 86.38 51 ILE B CA 1
ATOM 1119 C C . ILE B 1 51 ? 15.383 -14.766 -7.41 1 86.38 51 ILE B C 1
ATOM 1121 O O . ILE B 1 51 ? 16 -13.875 -7.992 1 86.38 51 ILE B O 1
ATOM 1125 N N . HIS B 1 52 ? 14.195 -14.461 -6.949 1 95.44 52 HIS B N 1
ATOM 1126 C CA . HIS B 1 52 ? 13.602 -13.156 -6.676 1 95.44 52 HIS B CA 1
ATOM 1127 C C . HIS B 1 52 ? 13.227 -13.016 -5.207 1 95.44 52 HIS B C 1
ATOM 1129 O O . HIS B 1 52 ? 12.305 -13.68 -4.727 1 95.44 52 HIS B O 1
ATOM 1135 N N . SER B 1 53 ? 14.008 -12.125 -4.516 1 96.81 53 SER B N 1
ATOM 1136 C CA . SER B 1 53 ? 13.797 -12 -3.076 1 96.81 53 SER B CA 1
ATOM 1137 C C . SER B 1 53 ? 13.453 -10.57 -2.688 1 96.81 53 SER B C 1
ATOM 1139 O O . SER B 1 53 ? 13.688 -9.641 -3.465 1 96.81 53 SER B O 1
ATOM 1141 N N . CYS B 1 54 ? 12.852 -10.406 -1.623 1 98.31 54 CYS B N 1
ATOM 1142 C CA . CYS B 1 54 ? 12.602 -9.078 -1.084 1 98.31 54 CYS B CA 1
ATOM 1143 C C . CYS B 1 54 ? 13.875 -8.461 -0.53 1 98.31 54 CYS B C 1
ATOM 1145 O O . CYS B 1 54 ? 14.555 -9.07 0.297 1 98.31 54 CYS B O 1
ATOM 1147 N N . PRO B 1 55 ? 14.195 -7.277 -0.832 1 98.06 55 PRO B N 1
ATOM 1148 C CA . PRO B 1 55 ? 15.406 -6.609 -0.344 1 98.06 55 PRO B CA 1
ATOM 1149 C C . PRO B 1 55 ? 15.398 -6.418 1.171 1 98.06 55 PRO B C 1
ATOM 1151 O O . PRO B 1 55 ? 16.469 -6.324 1.786 1 98.06 55 PRO B O 1
ATOM 1154 N N . GLN B 1 56 ? 14.234 -6.422 1.692 1 98.38 56 GLN B N 1
ATOM 1155 C CA . GLN B 1 56 ? 14.164 -6.074 3.107 1 98.38 56 GLN B CA 1
ATOM 1156 C C . GLN B 1 56 ? 14.094 -7.324 3.979 1 98.38 56 GLN B C 1
ATOM 1158 O O . GLN B 1 56 ? 14.859 -7.469 4.934 1 98.38 56 GLN B O 1
ATOM 1163 N N . CYS B 1 57 ? 13.242 -8.297 3.707 1 98.31 57 CYS B N 1
ATOM 1164 C CA . CYS B 1 57 ? 13.031 -9.43 4.602 1 98.31 57 CYS B CA 1
ATOM 1165 C C . CYS B 1 57 ? 13.664 -10.695 4.039 1 98.31 57 CYS B C 1
ATOM 1167 O O . CYS B 1 57 ? 13.75 -11.711 4.727 1 98.31 57 CYS B O 1
ATOM 1169 N N . ARG B 1 58 ? 13.992 -10.734 2.723 1 97.19 58 ARG B N 1
ATOM 1170 C CA . ARG B 1 58 ? 14.742 -11.773 2.021 1 97.19 58 ARG B CA 1
ATOM 1171 C C . ARG B 1 58 ? 13.844 -12.953 1.658 1 97.19 58 ARG B C 1
ATOM 1173 O O . ARG B 1 58 ? 14.336 -14 1.225 1 97.19 58 ARG B O 1
ATOM 1180 N N . LYS B 1 59 ? 12.555 -12.836 1.911 1 97.56 59 LYS B N 1
ATOM 1181 C CA . LYS B 1 59 ? 11.648 -13.859 1.407 1 97.56 59 LYS B CA 1
ATOM 1182 C C . LYS B 1 59 ? 11.797 -14.031 -0.102 1 97.56 59 LYS B C 1
ATOM 1184 O O . LYS B 1 59 ? 11.898 -13.047 -0.838 1 97.56 59 LYS B O 1
ATOM 1189 N N . THR B 1 60 ? 11.734 -15.32 -0.552 1 95.88 60 THR B N 1
ATOM 1190 C CA . THR B 1 60 ? 11.898 -15.617 -1.97 1 95.88 60 THR B CA 1
ATOM 1191 C C . THR B 1 60 ? 10.547 -15.875 -2.635 1 95.88 60 THR B C 1
ATOM 1193 O O . THR B 1 60 ? 9.594 -16.281 -1.974 1 95.88 60 THR B O 1
ATOM 1196 N N . PHE B 1 61 ? 10.523 -15.539 -3.896 1 94.69 61 PHE B N 1
ATOM 1197 C CA . PHE B 1 61 ? 9.297 -15.672 -4.676 1 94.69 61 PHE B CA 1
ATOM 1198 C C . PHE B 1 61 ? 9.562 -16.438 -5.973 1 94.69 61 PHE B C 1
ATOM 1200 O O . PHE B 1 61 ? 10.469 -16.078 -6.727 1 94.69 61 PHE B O 1
ATOM 1207 N N . THR B 1 62 ? 8.797 -17.484 -6.172 1 91.94 62 THR B N 1
ATOM 1208 C CA . THR B 1 62 ? 8.82 -18.25 -7.414 1 91.94 62 THR B CA 1
ATOM 1209 C C . THR B 1 62 ? 7.398 -18.547 -7.898 1 91.94 62 THR B C 1
ATOM 1211 O O . THR B 1 62 ? 6.586 -19.109 -7.156 1 91.94 62 THR B O 1
ATOM 1214 N N . PRO B 1 63 ? 6.93 -18.125 -9.078 1 92.19 63 PRO B N 1
ATOM 1215 C CA . PRO B 1 63 ? 7.684 -17.344 -10.07 1 92.19 63 PRO B CA 1
ATOM 1216 C C . PRO B 1 63 ? 7.848 -15.883 -9.68 1 92.19 63 PRO B C 1
ATOM 1218 O O . PRO B 1 63 ? 7.383 -15.469 -8.617 1 92.19 63 PRO B O 1
ATOM 1221 N N . ARG B 1 64 ? 8.578 -15.102 -10.508 1 94.56 64 ARG B N 1
ATOM 1222 C CA . ARG B 1 64 ? 8.695 -13.656 -10.336 1 94.56 64 ARG B CA 1
ATOM 1223 C C . ARG B 1 64 ? 7.328 -13 -10.203 1 94.56 64 ARG B C 1
ATOM 1225 O O . ARG B 1 64 ? 6.445 -13.227 -11.039 1 94.56 64 ARG B O 1
ATOM 1232 N N . PRO B 1 65 ? 7.195 -12.25 -9.211 1 95.88 65 PRO B N 1
ATOM 1233 C CA . PRO B 1 65 ? 5.883 -11.617 -9.031 1 95.88 65 PRO B CA 1
ATOM 1234 C C . PRO B 1 65 ? 5.543 -10.633 -10.148 1 95.88 65 PRO B C 1
ATOM 1236 O O . PRO B 1 65 ? 6.422 -9.922 -10.633 1 95.88 65 PRO B O 1
ATOM 1239 N N . VAL B 1 66 ? 4.258 -10.68 -10.484 1 96 66 VAL B N 1
ATOM 1240 C CA . VAL B 1 66 ? 3.725 -9.625 -11.336 1 96 66 VAL B CA 1
ATOM 1241 C C . VAL B 1 66 ? 3.521 -8.352 -10.523 1 96 66 VAL B C 1
ATOM 1243 O O . VAL B 1 66 ? 2.945 -8.383 -9.438 1 96 66 VAL B O 1
ATOM 1246 N N . LEU B 1 67 ? 4.004 -7.27 -11.055 1 97.94 67 LEU B N 1
ATOM 1247 C CA . LEU B 1 67 ? 3.965 -6.012 -10.32 1 97.94 67 LEU B CA 1
ATOM 1248 C C . LEU B 1 67 ? 2.803 -5.141 -10.789 1 97.94 67 LEU B C 1
ATOM 1250 O O . LEU B 1 67 ? 2.701 -4.824 -11.977 1 97.94 67 LEU B O 1
ATOM 1254 N N . GLU B 1 68 ? 1.938 -4.84 -9.883 1 98.56 68 GLU B N 1
ATOM 1255 C CA . GLU B 1 68 ? 0.875 -3.863 -10.102 1 98.56 68 GLU B CA 1
ATOM 1256 C C . GLU B 1 68 ? 1.057 -2.639 -9.211 1 98.56 68 GLU B C 1
ATOM 1258 O O . GLU B 1 68 ? 1.549 -2.75 -8.086 1 98.56 68 GLU B O 1
ATOM 1263 N N . LYS B 1 69 ? 0.666 -1.525 -9.797 1 98.81 69 LYS B N 1
ATOM 1264 C CA . LYS B 1 69 ? 0.751 -0.281 -9.039 1 98.81 69 LYS B CA 1
ATOM 1265 C C . LYS B 1 69 ? -0.037 -0.376 -7.734 1 98.81 69 LYS B C 1
ATOM 1267 O O . LYS B 1 69 ? -1.176 -0.848 -7.723 1 98.81 69 LYS B O 1
ATOM 1272 N N . ASN B 1 70 ? 0.598 -0.023 -6.621 1 98.69 70 ASN B N 1
ATOM 1273 C CA . ASN B 1 70 ? -0.132 0.19 -5.375 1 98.69 70 ASN B CA 1
ATOM 1274 C C . ASN B 1 70 ? -0.9 1.509 -5.395 1 98.69 70 ASN B C 1
ATOM 1276 O O . ASN B 1 70 ? -0.32 2.572 -5.172 1 98.69 70 ASN B O 1
ATOM 1280 N N . ILE B 1 71 ? -2.111 1.463 -5.535 1 98.38 71 ILE B N 1
ATOM 1281 C CA . ILE B 1 71 ? -2.926 2.623 -5.883 1 98.38 71 ILE B CA 1
ATOM 1282 C C . ILE B 1 71 ? -2.932 3.615 -4.719 1 98.38 71 ILE B C 1
ATOM 1284 O O . ILE B 1 71 ? -2.775 4.82 -4.922 1 98.38 71 ILE B O 1
ATOM 1288 N N . MET B 1 72 ? -3.055 3.146 -3.529 1 97.31 72 MET B N 1
ATOM 1289 C CA . MET B 1 72 ? -3.143 4.027 -2.369 1 97.31 72 MET B CA 1
ATOM 1290 C C . MET B 1 72 ? -1.807 4.719 -2.109 1 97.31 72 MET B C 1
ATOM 1292 O O . MET B 1 72 ? -1.767 5.922 -1.847 1 97.31 72 MET B O 1
ATOM 1296 N N . LEU B 1 73 ? -0.729 4.012 -2.197 1 96.12 73 LEU B N 1
ATOM 1297 C CA . LEU B 1 73 ? 0.58 4.621 -1.993 1 96.12 73 LEU B CA 1
ATOM 1298 C C . LEU B 1 73 ? 0.875 5.648 -3.08 1 96.12 73 LEU B C 1
ATOM 1300 O O . LEU B 1 73 ? 1.474 6.691 -2.807 1 96.12 73 LEU B O 1
ATOM 1304 N N . ALA B 1 74 ? 0.509 5.324 -4.266 1 96.56 74 ALA B N 1
ATOM 1305 C CA . ALA B 1 74 ? 0.692 6.273 -5.359 1 96.56 74 ALA B CA 1
ATOM 1306 C C . ALA B 1 74 ? -0.057 7.574 -5.086 1 96.56 74 ALA B C 1
ATOM 1308 O O . ALA B 1 74 ? 0.476 8.664 -5.309 1 96.56 74 ALA B O 1
ATOM 1309 N N . ALA B 1 75 ? -1.25 7.434 -4.609 1 94.31 75 ALA B N 1
ATOM 1310 C CA . ALA B 1 75 ? -2.057 8.609 -4.301 1 94.31 75 ALA B CA 1
ATOM 1311 C C . ALA B 1 75 ? -1.42 9.438 -3.186 1 94.31 75 ALA B C 1
ATOM 1313 O O . ALA B 1 75 ? -1.428 10.672 -3.234 1 94.31 75 ALA B O 1
ATOM 1314 N N . LEU B 1 76 ? -0.916 8.781 -2.232 1 91.56 76 LEU B N 1
ATOM 1315 C CA . LEU B 1 76 ? -0.281 9.461 -1.107 1 91.56 76 LEU B CA 1
ATOM 1316 C C . LEU B 1 76 ? 0.941 10.25 -1.565 1 91.56 76 LEU B C 1
ATOM 1318 O O . LEU B 1 76 ? 1.134 11.398 -1.159 1 91.56 76 LEU B O 1
ATOM 1322 N N . VAL B 1 77 ? 1.718 9.648 -2.379 1 91.56 77 VAL B N 1
ATOM 1323 C CA . VAL B 1 77 ? 2.914 10.32 -2.885 1 91.56 77 VAL B CA 1
ATOM 1324 C C . VAL B 1 77 ? 2.514 11.516 -3.74 1 91.56 77 VAL B C 1
ATOM 1326 O O . VAL B 1 77 ? 3.141 12.578 -3.668 1 91.56 77 VAL B O 1
ATOM 1329 N N . GLU B 1 78 ? 1.54 11.297 -4.488 1 90.94 78 GLU B N 1
ATOM 1330 C CA . GLU B 1 78 ? 1.065 12.383 -5.348 1 90.94 78 GLU B CA 1
ATOM 1331 C C . GLU B 1 78 ? 0.566 13.562 -4.527 1 90.94 78 GLU B C 1
ATOM 1333 O O . GLU B 1 78 ? 0.798 14.719 -4.887 1 90.94 78 GLU B O 1
ATOM 1338 N N . GLN B 1 79 ? -0.123 13.305 -3.533 1 87.06 79 GLN B N 1
ATOM 1339 C CA . GLN B 1 79 ? -0.607 14.359 -2.648 1 87.06 79 GLN B CA 1
ATOM 1340 C C . GLN B 1 79 ? 0.551 15.156 -2.059 1 87.06 79 GLN B C 1
ATOM 1342 O O . GLN B 1 79 ? 0.484 16.391 -1.968 1 87.06 79 GLN B O 1
ATOM 1347 N N . ARG B 1 80 ? 1.551 14.484 -1.703 1 82.56 80 ARG B N 1
ATOM 1348 C CA . ARG B 1 80 ? 2.734 15.148 -1.161 1 82.56 80 ARG B CA 1
ATOM 1349 C C . ARG B 1 80 ? 3.404 16.031 -2.215 1 82.56 80 ARG B C 1
ATOM 1351 O O . ARG B 1 80 ? 3.791 17.156 -1.93 1 82.56 80 ARG B O 1
ATOM 1358 N N . THR B 1 81 ? 3.516 15.508 -3.328 1 83.5 81 THR B N 1
ATOM 1359 C CA . THR B 1 81 ? 4.148 16.219 -4.43 1 83.5 81 THR B CA 1
ATOM 1360 C C . THR B 1 81 ? 3.369 17.484 -4.781 1 83.5 81 THR B C 1
ATOM 1362 O O . THR B 1 81 ? 3.957 18.547 -5 1 83.5 81 THR B O 1
ATOM 1365 N N . ASN B 1 82 ? 2.068 17.391 -4.762 1 85.25 82 ASN B N 1
ATOM 1366 C CA . ASN B 1 82 ? 1.215 18.531 -5.094 1 85.25 82 ASN B CA 1
ATOM 1367 C C . ASN B 1 82 ? 1.301 19.625 -4.035 1 85.25 82 ASN B C 1
ATOM 1369 O O . ASN B 1 82 ? 1.268 20.812 -4.363 1 85.25 82 ASN B O 1
ATOM 1373 N N . ARG B 1 83 ? 1.422 19.234 -2.902 1 80.06 83 ARG B N 1
ATOM 1374 C CA . ARG B 1 83 ? 1.536 20.203 -1.814 1 80.06 83 ARG B CA 1
ATOM 1375 C C . ARG B 1 83 ? 2.857 20.969 -1.893 1 80.06 83 ARG B C 1
ATOM 1377 O O . ARG B 1 83 ? 2.896 22.172 -1.67 1 80.06 83 ARG B O 1
ATOM 1384 N N . THR B 1 84 ? 3.891 20.234 -2.201 1 78.06 84 THR B N 1
ATOM 1385 C CA . THR B 1 84 ? 5.207 20.859 -2.318 1 78.06 84 THR B CA 1
ATOM 1386 C C . THR B 1 84 ? 5.242 21.828 -3.494 1 78.06 84 THR B C 1
ATOM 1388 O O . THR B 1 84 ? 5.805 22.922 -3.389 1 78.06 84 THR B O 1
ATOM 1391 N N . ILE B 1 85 ? 4.648 21.438 -4.512 1 79.5 85 ILE B N 1
ATOM 1392 C CA . ILE B 1 85 ? 4.582 22.281 -5.691 1 79.5 85 ILE B CA 1
ATOM 1393 C C . ILE B 1 85 ? 3.824 23.578 -5.355 1 79.5 85 ILE B C 1
ATOM 1395 O O . ILE B 1 85 ? 4.246 24.672 -5.742 1 79.5 85 IL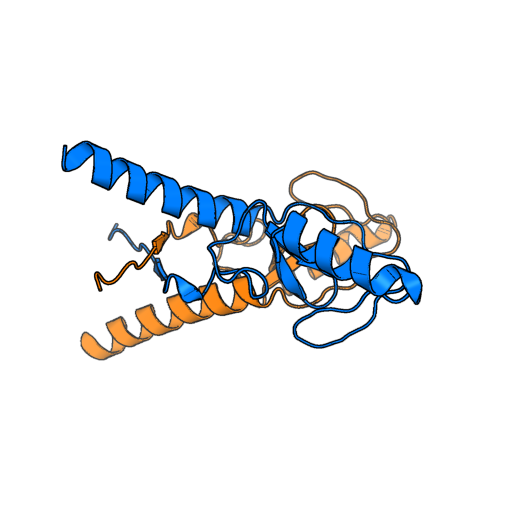E B O 1
ATOM 1399 N N . GLY B 1 86 ? 2.688 23.375 -4.727 1 79.81 86 GLY B N 1
ATOM 1400 C CA . GLY B 1 86 ? 1.91 24.547 -4.324 1 79.81 86 GLY B CA 1
ATOM 1401 C C . GLY B 1 86 ? 2.695 25.516 -3.473 1 79.81 86 GLY B C 1
ATOM 1402 O O . GLY B 1 86 ? 2.586 26.734 -3.652 1 79.81 86 GLY B O 1
ATOM 1403 N N . TYR B 1 87 ? 3.455 24.953 -2.59 1 77.75 87 TYR B N 1
ATOM 1404 C CA . TYR B 1 87 ? 4.262 25.781 -1.705 1 77.75 87 TYR B CA 1
ATOM 1405 C C . TYR B 1 87 ? 5.316 26.562 -2.492 1 77.75 87 TYR B C 1
ATOM 1407 O O . TYR B 1 87 ? 5.582 27.734 -2.209 1 77.75 87 TYR B O 1
ATOM 1415 N N . ILE B 1 88 ? 5.801 25.953 -3.527 1 79.81 88 ILE B N 1
ATOM 1416 C CA . ILE B 1 88 ? 6.844 26.562 -4.344 1 79.81 88 ILE B CA 1
ATOM 1417 C C . ILE B 1 88 ? 6.25 27.719 -5.152 1 79.81 88 ILE B C 1
ATOM 1419 O O . ILE B 1 88 ? 6.852 28.797 -5.25 1 79.81 88 ILE B O 1
ATOM 1423 N N . TYR B 1 89 ? 5.043 27.469 -5.672 1 86 89 TYR B N 1
ATOM 1424 C CA . TYR B 1 89 ? 4.387 28.516 -6.457 1 86 89 TYR B CA 1
ATOM 1425 C C . TYR B 1 89 ? 4.016 29.703 -5.59 1 86 89 TYR B C 1
ATOM 1427 O O . TYR B 1 89 ? 3.986 30.844 -6.062 1 86 89 TYR B O 1
ATOM 1435 N N . GLU B 1 90 ? 3.814 29.547 -4.34 1 85.19 90 GLU B N 1
ATOM 1436 C CA . GLU B 1 90 ? 3.469 30.641 -3.43 1 85.19 90 GLU B CA 1
ATOM 1437 C C . GLU B 1 90 ? 4.699 31.453 -3.057 1 85.19 90 GLU B C 1
ATOM 1439 O O . GLU B 1 90 ? 4.598 32.656 -2.795 1 85.19 90 GLU B O 1
ATOM 1444 N N . LEU B 1 91 ? 5.754 30.828 -2.977 1 84.25 91 LEU B N 1
ATOM 1445 C CA . LEU B 1 91 ? 6.992 31.484 -2.576 1 84.25 91 LEU B CA 1
ATOM 1446 C C . LEU B 1 91 ? 7.625 32.219 -3.754 1 84.25 91 LEU B C 1
ATOM 1448 O O . LEU B 1 91 ? 8.477 33.094 -3.562 1 84.25 91 LEU B O 1
ATOM 1452 N N . THR B 1 92 ? 7.312 31.938 -4.887 1 77.81 92 THR B N 1
ATOM 1453 C CA . THR B 1 92 ? 7.887 32.625 -6.035 1 77.81 92 THR B CA 1
ATOM 1454 C C . THR B 1 92 ? 6.918 33.688 -6.574 1 77.81 92 THR B C 1
ATOM 1456 O O . THR B 1 92 ? 7.34 34.719 -7.062 1 77.81 92 THR B O 1
#

pLDDT: mean 88.3, std 14.24, range [32.84, 98.94]

Foldseek 3Di:
DPPPDDPDDLQVQAAPQPRHGADQWWADPVGDIHHPVRQVVVVVVVCVVCWRADPPPGDTDPPDDDTDGPPVSVVVSVVVVVVVVVVVVVVD/DPPPDDPDDLQVQAAPQPRHGADQWWADPVGDIHHPVRQVVVVVVVCVVCWRADPPPGDTDPPDDDTDGPPVSVVVSVVVVVVVVVVVVVVD

Sequence (184 aa):
MADKGIQLAGETISCSICLDFLKDPVTIPCGHSYCRNCIKSFWDEEDRKGIHSCPQCRKTFTPRPVLEKNIMLAALVEQRTNRTIGYIYELTMADKGIQLAGETISCSICLDFLKDPVTIPCGHSYCRNCIKSFWDEEDRKGIHSCPQCRKTFTPRPVLEKNIMLAALVEQRTNRTIGYIYELT

Nearest PDB structures (foldseek):
  5fer-assembly1_A  TM=9.211E-01  e=1.550E-08  Homo sapiens
  5eya-assembly1_F  TM=9.708E-01  e=1.457E-07  Homo sapiens
  8a38-assembly2_B  TM=8.175E-01  e=2.220E-05  Homo sapiens
  2ecv-assembly1_A  TM=7.105E-01  e=1.703E-04  Homo sapiens
  7l3l-assembly2_D  TM=7.498E-01  e=5.402E-04  Homo sapiens

InterPro domains:
  IPR001841 Zinc finger, RING-type [PS50089] (15-58)
  IPR001841 Zinc finger, RING-type [SM00184] (15-57)
  IPR013083 Zinc finger, RING/FYVE/PHD-type [G3DSA:3.30.40.10] (6-85)
  IPR017907 Zinc finger, RING-type, conserved site [PS00518] (30-39)
  IPR051051 E3 ubiquitin-protein ligase TRIM/RNF [PTHR25465] (11-80)

Solvent-accessible surface area (backbone atoms only — not comparable to full-atom values): 10600 Å² total; per-residue (Å²): 129,78,86,60,42,36,67,35,61,59,74,64,55,38,13,84,82,82,67,40,68,48,50,68,23,24,60,47,84,84,14,54,57,31,21,45,66,57,52,51,53,56,34,61,69,38,40,85,73,71,45,34,58,41,92,82,82,58,53,73,40,86,69,75,77,83,84,33,55,23,50,53,60,39,50,53,46,48,52,43,52,52,52,54,49,51,52,49,62,70,74,103,128,77,86,59,42,33,67,35,63,63,74,63,54,37,12,86,81,82,66,40,68,48,51,69,24,24,60,46,85,82,15,56,57,30,22,45,66,57,53,51,52,54,34,62,70,37,41,84,73,71,46,33,58,41,92,83,82,57,55,74,41,85,69,76,77,83,84,35,56,24,50,54,61,40,51,52,46,49,52,45,52,53,50,51,49,52,54,50,63,70,73,102

Radius of gyration: 17.89 Å; Cα contacts (8 Å, |Δi|>4): 271; chains: 2; bounding box: 41×52×42 Å